Protein AF-0000000072981918 (afdb_homodimer)

InterPro domains:
  IPR000835 MarR-type HTH domain [PF12802] (36-87)
  IPR000835 MarR-type HTH domain [PR00598] (65-80)
  IPR000835 MarR-type HTH domain [PR00598] (84-100)
  IPR000835 MarR-type HTH domain [PR00598] (114-134)
  IPR000835 MarR-type HTH domain [PS50995] (4-136)
  IPR000835 MarR-type HTH domain [SM00347] (24-124)
  IPR036388 Winged helix-like DNA-binding domain superfamily [G3DSA:1.10.10.10] (4-141)
  IPR036390 Winged helix DNA-binding domain superfamily [SSF46785] (8-139)

Sequence (290 aa):
MKKRNLLNKYIAMIDRASQGYLDEALKKYELSSGTYPFILVLYDNEGINQNALSEYVKVDKALSARAIKKLIELGYVEKIINSKDVRAYKLYLTEKAKAVVPEIRKASDGWLHIITNGLTEEEKETVECLLKNMYMNIKESKAKNMKKRNLLNKYIAMIDRASQGYLDEALKKYELSSGTYPFILVLYDNEGINQNALSEYVKVDKALSARAIKKLIELGYVEKIINSKDVRAYKLYLTEKAKAVVPEIRKASDGWLHIITNGLTEEEKETVECLLKNMYMNIKESKAKN

Secondary structure (DSSP, 8-state):
------HHHHHHHHHHHHHHHHHHHTGGGT--TTTHHHHHHHHHSTT--HHHHHHHHT--HHHHHHHHHHHHHTTSEEEEEETTEEEEEEEEE-HHHHHHHHHHHHHHHHHHHHHTTT--HHHHHHHHHHHHHHHHHHHHHHHH-/------HHHHHHHHHHHHHHHHHHHTGGGT--TTTHHHHHHHHHSTT--HHHHHHHHT--HHHHHHHHHHHHHTTSEEEEEETTEEEEEEEEE-HHHHHHHHHHHHHHHHHHHHHTTT--HHHHHHHHHHHHHHHHHHHHHHHH-

Solvent-accessible surface area (backbone atoms only — not comparable to full-atom values): 15528 Å² total; per-residue (Å²): 126,83,78,75,79,55,45,65,56,38,39,44,41,47,39,36,47,47,34,56,52,44,27,62,72,29,41,92,73,75,37,33,68,76,35,48,60,57,52,57,50,34,71,76,41,62,55,41,33,68,68,59,49,17,59,72,65,38,49,55,65,69,59,39,51,51,31,49,50,50,32,36,73,71,51,30,36,44,78,43,70,34,89,86,38,81,85,39,48,25,35,36,69,31,72,66,33,61,68,43,47,63,56,53,49,49,50,50,50,53,50,50,51,47,35,45,58,91,55,49,73,66,52,50,51,49,42,34,51,52,41,46,52,23,45,51,31,50,58,49,51,55,66,71,101,125,84,77,76,79,55,46,66,55,38,38,44,40,46,39,36,46,47,35,55,52,44,27,61,72,29,42,90,73,75,37,33,65,77,36,47,62,57,53,57,52,33,72,77,41,63,56,40,32,68,69,59,49,18,60,75,66,39,49,55,65,68,60,39,52,53,31,49,52,50,31,36,75,70,52,30,36,45,79,42,70,33,88,87,38,81,86,40,47,24,35,37,68,31,72,64,34,60,67,43,48,62,55,53,49,49,49,50,49,54,50,50,51,47,35,44,58,92,54,49,73,64,54,50,51,49,43,36,50,53,39,47,50,22,44,50,31,50,58,49,50,55,65,72,101

Structure (mmCIF, N/CA/C/O backbone):
data_AF-0000000072981918-model_v1
#
loop_
_entity.id
_entity.type
_entity.pdbx_description
1 polymer 'MarR-family transcriptional regulator'
#
loop_
_atom_site.group_PDB
_atom_site.id
_atom_site.type_symbol
_atom_site.label_atom_id
_atom_site.label_alt_id
_atom_site.label_comp_id
_atom_site.label_asym_id
_atom_site.label_entity_id
_atom_site.label_seq_id
_atom_site.pdbx_PDB_ins_code
_atom_site.Cartn_x
_atom_site.Cartn_y
_atom_site.Cartn_z
_atom_site.occupancy
_atom_site.B_iso_or_equiv
_atom_site.auth_seq_id
_atom_site.auth_comp_id
_atom_site.auth_asym_id
_atom_site.auth_atom_id
_atom_site.pdbx_PDB_model_num
ATOM 1 N N . MET A 1 1 ? 17.172 -18.234 -15.891 1 36.75 1 MET A N 1
ATOM 2 C CA . MET A 1 1 ? 15.812 -17.797 -15.57 1 36.75 1 MET A CA 1
ATOM 3 C C . MET A 1 1 ? 15.812 -16.359 -15.062 1 36.75 1 MET A C 1
ATOM 5 O O . MET A 1 1 ? 16.609 -16 -14.195 1 36.75 1 MET A O 1
ATOM 9 N N . LYS A 1 2 ? 15.57 -15.359 -15.875 1 48.84 2 LYS A N 1
ATOM 10 C CA . LYS A 1 2 ? 15.766 -13.953 -15.547 1 48.84 2 LYS A CA 1
ATOM 11 C C . LYS A 1 2 ? 15.188 -13.625 -14.172 1 48.84 2 LYS A C 1
ATOM 13 O O . LYS A 1 2 ? 14.094 -14.07 -13.828 1 48.84 2 LYS A O 1
ATOM 18 N N . LYS A 1 3 ? 16.094 -13.43 -13.219 1 61.75 3 LYS A N 1
ATOM 19 C CA . LYS A 1 3 ? 15.781 -13.195 -11.812 1 61.75 3 LYS A CA 1
ATOM 20 C C . LYS A 1 3 ? 14.641 -12.188 -11.664 1 61.75 3 LYS A C 1
ATOM 22 O O . LYS A 1 3 ? 14.656 -11.125 -12.297 1 61.75 3 LYS A O 1
ATOM 27 N N . ARG A 1 4 ? 13.555 -12.789 -11.203 1 70.38 4 ARG A N 1
ATOM 28 C CA . ARG A 1 4 ? 12.375 -11.945 -11.07 1 70.38 4 ARG A CA 1
ATOM 29 C C . ARG A 1 4 ? 12.625 -10.812 -10.078 1 70.38 4 ARG A C 1
ATOM 31 O O . ARG A 1 4 ? 13.086 -11.047 -8.961 1 70.38 4 ARG A O 1
ATOM 38 N N . ASN A 1 5 ? 12.578 -9.68 -10.656 1 79.56 5 ASN A N 1
ATOM 39 C CA . ASN A 1 5 ? 12.711 -8.484 -9.828 1 79.56 5 ASN A CA 1
ATOM 40 C C . ASN A 1 5 ? 11.609 -8.398 -8.781 1 79.56 5 ASN A C 1
ATOM 42 O O . ASN A 1 5 ? 10.422 -8.469 -9.109 1 79.56 5 ASN A O 1
ATOM 46 N N . LEU A 1 6 ? 12.055 -8.328 -7.508 1 89.19 6 LEU A N 1
ATOM 47 C CA . LEU A 1 6 ? 11.109 -8.391 -6.395 1 89.19 6 LEU A CA 1
ATOM 48 C C . LEU A 1 6 ? 10.844 -7 -5.828 1 89.19 6 LEU A C 1
ATOM 50 O O . LEU A 1 6 ? 10.305 -6.867 -4.727 1 89.19 6 LEU A O 1
ATOM 54 N N . LEU A 1 7 ? 11.156 -6.02 -6.613 1 93 7 LEU A N 1
ATOM 55 C CA . LEU A 1 7 ? 11.023 -4.629 -6.188 1 93 7 LEU A CA 1
ATOM 56 C C . LEU A 1 7 ? 9.594 -4.32 -5.773 1 93 7 LEU A C 1
ATOM 58 O O . LEU A 1 7 ? 9.352 -3.854 -4.656 1 93 7 LEU A O 1
ATOM 62 N N . ASN A 1 8 ? 8.719 -4.699 -6.641 1 92.62 8 ASN A N 1
ATOM 63 C CA . ASN A 1 8 ? 7.309 -4.426 -6.387 1 92.62 8 ASN A CA 1
ATOM 64 C C . ASN A 1 8 ? 6.805 -5.176 -5.156 1 92.62 8 ASN A C 1
ATOM 66 O O . ASN A 1 8 ? 5.98 -4.66 -4.402 1 92.62 8 ASN A O 1
ATOM 70 N N . LYS A 1 9 ? 7.289 -6.363 -5.023 1 92.94 9 LYS A N 1
ATOM 71 C CA . LYS A 1 9 ? 6.918 -7.176 -3.873 1 92.94 9 LYS A CA 1
ATOM 72 C C . LYS A 1 9 ? 7.387 -6.535 -2.57 1 92.94 9 LYS A C 1
ATOM 74 O O . LYS A 1 9 ? 6.617 -6.426 -1.613 1 92.94 9 LYS A O 1
ATOM 79 N N . TYR A 1 10 ? 8.578 -6.086 -2.537 1 95.56 10 TYR A N 1
ATOM 80 C CA . TYR A 1 10 ? 9.125 -5.484 -1.324 1 95.56 10 TYR A CA 1
ATOM 81 C C . TYR A 1 10 ? 8.422 -4.168 -1.006 1 95.56 10 TYR A C 1
ATOM 83 O O . TYR A 1 10 ? 8.133 -3.879 0.156 1 95.56 10 TYR A O 1
ATOM 91 N N . ILE A 1 11 ? 8.133 -3.391 -2.025 1 97.31 11 ILE A N 1
ATOM 92 C CA . ILE A 1 11 ? 7.41 -2.139 -1.824 1 97.31 11 ILE A CA 1
ATOM 93 C C . ILE A 1 11 ? 6.043 -2.422 -1.207 1 97.31 11 ILE A C 1
ATOM 95 O O . ILE A 1 11 ? 5.66 -1.798 -0.215 1 97.31 11 ILE A O 1
ATOM 99 N N . ALA A 1 12 ? 5.379 -3.373 -1.743 1 95.69 12 ALA A N 1
ATOM 100 C CA . ALA A 1 12 ? 4.039 -3.715 -1.27 1 95.69 12 ALA A CA 1
ATOM 101 C C . ALA A 1 12 ? 4.082 -4.234 0.165 1 95.69 12 ALA A C 1
ATOM 103 O O . ALA A 1 12 ? 3.275 -3.824 1.005 1 95.69 12 ALA A O 1
ATOM 104 N N . MET A 1 13 ? 5.02 -5.094 0.425 1 94.25 13 MET A N 1
ATOM 105 C CA . MET A 1 13 ? 5.113 -5.707 1.748 1 94.25 13 MET A CA 1
ATOM 106 C C . MET A 1 13 ? 5.484 -4.668 2.803 1 94.25 13 MET A C 1
ATOM 108 O O . MET A 1 13 ? 4.926 -4.668 3.902 1 94.25 13 MET A O 1
ATOM 112 N N . ILE A 1 14 ? 6.387 -3.805 2.488 1 96.69 14 ILE A N 1
ATOM 113 C CA . ILE A 1 14 ? 6.789 -2.75 3.414 1 96.69 14 ILE A CA 1
ATOM 114 C C . ILE A 1 14 ? 5.613 -1.806 3.66 1 96.69 14 ILE A C 1
ATOM 116 O O . ILE A 1 14 ? 5.355 -1.411 4.801 1 96.69 14 ILE A O 1
ATOM 120 N N . ASP A 1 15 ? 4.914 -1.479 2.604 1 96.56 15 ASP A N 1
ATOM 121 C CA . ASP A 1 15 ? 3.781 -0.567 2.744 1 96.56 15 ASP A CA 1
ATOM 122 C C . ASP A 1 15 ? 2.672 -1.194 3.584 1 96.56 15 ASP A C 1
ATOM 124 O O . ASP A 1 15 ? 2.088 -0.531 4.445 1 96.56 15 ASP A O 1
ATOM 128 N N . ARG A 1 16 ? 2.385 -2.455 3.383 1 94.56 16 ARG A N 1
ATOM 129 C CA . ARG A 1 16 ? 1.358 -3.131 4.172 1 94.56 16 ARG A CA 1
ATOM 130 C C . ARG A 1 16 ? 1.752 -3.195 5.641 1 94.56 16 ARG A C 1
ATOM 132 O O . ARG A 1 16 ? 0.915 -2.99 6.523 1 94.56 16 ARG A O 1
ATOM 139 N N . ALA A 1 17 ? 2.949 -3.516 5.844 1 94.62 17 ALA A N 1
ATOM 140 C CA . ALA A 1 17 ? 3.428 -3.539 7.223 1 94.62 17 ALA A CA 1
ATOM 141 C C . ALA A 1 17 ? 3.334 -2.156 7.859 1 94.62 17 ALA A C 1
ATOM 143 O O . ALA A 1 17 ? 3.002 -2.031 9.039 1 94.62 17 ALA A O 1
ATOM 144 N N . SER A 1 18 ? 3.654 -1.127 7.047 1 96.5 18 SER A N 1
ATOM 145 C CA . SER A 1 18 ? 3.553 0.242 7.539 1 96.5 18 SER A CA 1
ATOM 146 C C . SER A 1 18 ? 2.117 0.583 7.93 1 96.5 18 SER A C 1
ATOM 148 O O . SER 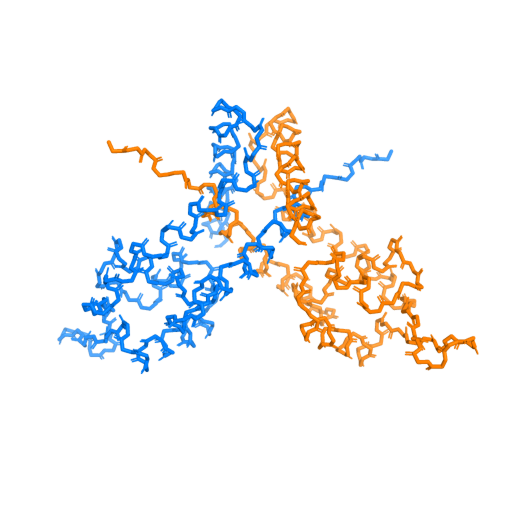A 1 18 ? 1.886 1.278 8.922 1 96.5 18 SER A O 1
ATOM 150 N N . GLN A 1 19 ? 1.22 0.131 7.137 1 94.88 19 GLN A N 1
ATOM 151 C CA . GLN A 1 19 ? -0.189 0.38 7.426 1 94.88 19 GLN A CA 1
ATOM 152 C C . GLN A 1 19 ? -0.589 -0.224 8.773 1 94.88 19 GLN A C 1
ATOM 154 O O . GLN A 1 19 ? -1.249 0.432 9.578 1 94.88 19 GLN A O 1
ATOM 159 N N . GLY A 1 20 ? -0.164 -1.473 8.977 1 93.75 20 GLY A N 1
ATOM 160 C CA . GLY A 1 20 ? -0.45 -2.1 10.258 1 93.75 20 GLY A CA 1
ATOM 161 C C . GLY A 1 20 ? 0.141 -1.347 11.438 1 93.75 20 GLY A C 1
ATOM 162 O O . GLY A 1 20 ? -0.538 -1.123 12.438 1 93.75 20 GLY A O 1
ATOM 163 N N . TYR A 1 21 ? 1.335 -0.935 11.305 1 95.25 21 TYR A N 1
ATOM 164 C CA . TYR A 1 21 ? 2.051 -0.204 12.344 1 95.25 21 TYR A CA 1
ATOM 165 C C . TYR A 1 21 ? 1.365 1.123 12.648 1 95.25 21 TYR A C 1
ATOM 167 O O . TYR A 1 21 ? 1.105 1.443 13.812 1 95.25 21 TYR A O 1
ATOM 175 N N . LEU A 1 22 ? 1.038 1.831 11.617 1 96.56 22 LEU A N 1
ATOM 176 C CA . LEU A 1 22 ? 0.478 3.168 11.789 1 96.56 22 LEU A CA 1
ATOM 177 C C . LEU A 1 22 ? -0.973 3.096 12.25 1 96.56 22 LEU A C 1
ATOM 179 O O . LEU A 1 22 ? -1.427 3.949 13.016 1 96.56 22 LEU A O 1
ATOM 183 N N . ASP A 1 23 ? -1.68 2.111 11.758 1 96.69 23 ASP A N 1
ATOM 184 C CA . ASP A 1 23 ? -3.047 1.918 12.234 1 96.69 23 ASP A CA 1
ATOM 185 C C . ASP A 1 23 ? -3.08 1.724 13.75 1 96.69 23 ASP A C 1
ATOM 187 O O . ASP A 1 23 ? -3.916 2.312 14.438 1 96.69 23 ASP A O 1
ATOM 191 N N . GLU A 1 24 ? -2.148 0.939 14.188 1 96.25 24 GLU A N 1
ATOM 192 C CA . GLU A 1 24 ? -2.082 0.703 15.625 1 96.25 24 GLU A CA 1
ATOM 193 C C . GLU A 1 24 ? -1.634 1.957 16.375 1 96.25 24 GLU A C 1
ATOM 195 O O . GLU A 1 24 ? -2.23 2.33 17.391 1 96.25 24 GLU A O 1
ATOM 200 N N . ALA A 1 25 ? -0.647 2.648 15.875 1 97.19 25 ALA A N 1
ATOM 201 C CA . ALA A 1 25 ? -0.061 3.812 16.531 1 97.19 25 ALA A CA 1
ATOM 202 C C . ALA A 1 25 ? -1.049 4.977 16.578 1 97.19 25 ALA A C 1
ATOM 204 O O . ALA A 1 25 ? -1.006 5.801 17.5 1 97.19 25 ALA A O 1
ATOM 205 N N . LEU A 1 26 ? -2.006 5.012 15.664 1 98.06 26 LEU A N 1
ATOM 206 C CA . LEU A 1 26 ? -2.854 6.191 15.523 1 98.06 26 LEU A CA 1
ATOM 207 C C . LEU A 1 26 ? -4.289 5.883 15.938 1 98.06 26 LEU A C 1
ATOM 209 O O . LEU A 1 26 ? -5.172 6.73 15.805 1 98.06 26 LEU A O 1
ATOM 213 N N . LYS A 1 27 ? -4.418 4.719 16.453 1 97.81 27 LYS A N 1
ATOM 214 C CA . LYS A 1 27 ? -5.738 4.238 16.828 1 97.81 27 LYS A CA 1
ATOM 215 C C . LYS A 1 27 ? -6.398 5.188 17.828 1 97.81 27 LYS A C 1
ATOM 217 O O . LYS A 1 27 ? -7.594 5.469 17.734 1 97.81 27 LYS A O 1
ATOM 222 N N . LYS A 1 28 ? -5.691 5.691 18.781 1 97.38 28 LYS A N 1
ATOM 223 C CA . LYS A 1 28 ? -6.227 6.543 19.828 1 97.38 28 LYS A CA 1
ATOM 224 C C . LYS A 1 28 ? -6.75 7.859 19.266 1 97.38 28 LYS A C 1
ATOM 226 O O . LYS A 1 28 ? -7.566 8.531 19.906 1 97.38 28 LYS A O 1
ATOM 231 N N . TYR A 1 29 ? -6.348 8.219 18.094 1 98.12 29 TYR A N 1
ATOM 232 C CA . TYR A 1 29 ? -6.805 9.438 17.453 1 98.12 29 TYR A CA 1
ATOM 233 C C . TYR A 1 29 ? -7.906 9.133 16.438 1 98.12 29 TYR A C 1
ATOM 235 O O . TYR A 1 29 ? -8.344 10.023 15.703 1 98.12 29 TYR A O 1
ATOM 243 N N . GLU A 1 30 ? -8.234 7.855 16.328 1 98 30 GLU A N 1
ATOM 244 C CA . GLU A 1 30 ? -9.242 7.363 15.391 1 98 30 GLU A CA 1
ATOM 245 C C . GLU A 1 30 ? -8.805 7.602 13.945 1 98 30 GLU A C 1
ATOM 247 O O . GLU A 1 30 ? -9.641 7.898 13.086 1 98 30 GLU A O 1
ATOM 252 N N . LEU A 1 31 ? -7.555 7.594 13.781 1 98.06 31 LEU A N 1
ATOM 253 C CA . LEU A 1 31 ? -6.965 7.715 12.453 1 98.06 31 LEU A CA 1
ATOM 254 C C . LEU A 1 31 ? -6.398 6.379 11.984 1 98.06 31 LEU A C 1
ATOM 256 O O . LEU A 1 31 ? -6.121 5.496 12.805 1 98.06 31 LEU A O 1
ATOM 260 N N . SER A 1 32 ? -6.23 6.215 10.672 1 96.5 32 SER A N 1
ATOM 261 C CA . SER A 1 32 ? -5.699 5 10.062 1 96.5 32 SER A CA 1
ATOM 262 C C . SER A 1 32 ? -4.879 5.316 8.82 1 96.5 32 SER A C 1
ATOM 264 O O . SER A 1 32 ? -4.789 6.473 8.406 1 96.5 32 SER A O 1
ATOM 266 N N . SER A 1 33 ? -4.344 4.238 8.297 1 94.44 33 SER A N 1
ATOM 267 C CA . SER A 1 33 ? -3.572 4.352 7.062 1 94.44 33 SER A CA 1
ATOM 268 C C . SER A 1 33 ? -4.445 4.832 5.906 1 94.44 33 SER A C 1
ATOM 270 O O . SER A 1 33 ? -3.939 5.355 4.914 1 94.44 33 SER A O 1
ATOM 272 N N . GLY A 1 34 ? -5.703 4.742 6.082 1 94.94 34 GLY A N 1
ATOM 273 C CA . GLY A 1 34 ? -6.633 5.203 5.062 1 94.94 34 GLY A CA 1
ATOM 274 C C . GLY A 1 34 ? -7.012 6.664 5.215 1 94.94 34 GLY A C 1
ATOM 275 O O . GLY A 1 34 ? -7.602 7.258 4.312 1 94.94 34 GLY A O 1
ATOM 276 N N . THR A 1 35 ? -6.609 7.289 6.328 1 97.62 35 THR A N 1
ATOM 277 C CA . THR A 1 35 ? -7.109 8.641 6.566 1 97.62 35 THR A CA 1
ATOM 278 C C . THR A 1 35 ? -5.957 9.602 6.836 1 97.62 35 THR A C 1
ATOM 280 O O . THR A 1 35 ? -5.965 10.734 6.355 1 97.62 35 THR A O 1
ATOM 283 N N . TYR A 1 36 ? -4.898 9.188 7.562 1 97.44 36 TYR A N 1
ATOM 284 C CA . TYR A 1 36 ? -3.9 10.141 8.031 1 97.44 36 TYR A CA 1
ATOM 285 C C . TYR A 1 36 ? -3.164 10.781 6.855 1 97.44 36 TYR A C 1
ATOM 287 O O . TYR A 1 36 ? -2.736 11.93 6.934 1 97.44 36 TYR A O 1
ATOM 295 N N . PRO A 1 37 ? -3.018 10.047 5.723 1 96.75 37 PRO A N 1
ATOM 296 C CA . PRO A 1 37 ? -2.303 10.719 4.637 1 96.75 37 PRO A CA 1
ATOM 297 C C . PRO A 1 37 ? -3.018 11.977 4.152 1 96.75 37 PRO A C 1
ATOM 299 O O . PRO A 1 37 ? -2.367 12.93 3.715 1 96.75 37 PRO A O 1
ATOM 302 N N . PHE A 1 38 ? -4.273 11.969 4.258 1 97.19 38 PHE A N 1
ATOM 303 C CA . PHE A 1 38 ? -5.055 13.125 3.842 1 97.19 38 PHE A CA 1
ATOM 304 C C . PHE A 1 38 ? -4.781 14.312 4.75 1 97.19 38 PHE A C 1
ATOM 306 O O . PHE A 1 38 ? -4.727 15.461 4.285 1 97.19 38 PHE A O 1
ATOM 313 N N . ILE A 1 39 ? -4.598 14.062 5.973 1 97.81 39 ILE A N 1
ATOM 314 C CA . ILE A 1 39 ? -4.281 15.109 6.934 1 97.81 39 ILE A CA 1
ATOM 315 C C . ILE A 1 39 ? -2.926 15.727 6.598 1 97.81 39 ILE A C 1
ATOM 317 O O . ILE A 1 39 ? -2.783 16.953 6.57 1 97.81 39 ILE A O 1
ATOM 321 N N . LEU A 1 40 ? -1.992 14.922 6.281 1 95.88 40 LEU A N 1
ATOM 322 C CA . LEU A 1 40 ? -0.644 15.406 6 1 95.88 40 LEU A CA 1
ATOM 323 C C . LEU A 1 40 ? -0.618 16.234 4.719 1 95.88 40 LEU A C 1
ATOM 325 O O . LEU A 1 40 ? 0.055 17.266 4.656 1 95.88 40 LEU A O 1
ATOM 329 N N . VAL A 1 41 ? -1.322 15.773 3.725 1 95.25 41 VAL A N 1
ATOM 330 C CA . VAL A 1 41 ? -1.361 16.5 2.465 1 95.25 41 VAL A CA 1
ATOM 331 C C . VAL A 1 41 ? -2.068 17.844 2.666 1 95.25 41 VAL A C 1
ATOM 333 O O . VAL A 1 41 ? -1.607 18.875 2.174 1 95.25 41 VAL A O 1
ATOM 336 N N . LEU A 1 42 ? -3.115 17.828 3.393 1 96.69 42 LEU A N 1
ATOM 337 C CA . LEU A 1 42 ? -3.859 19.062 3.645 1 96.69 42 LEU A CA 1
ATOM 338 C C . LEU A 1 42 ? -3.035 20.031 4.484 1 96.69 42 LEU A C 1
ATOM 340 O O . LEU A 1 42 ? -3.137 21.25 4.309 1 96.69 42 LEU A O 1
ATOM 344 N N . TYR A 1 43 ? -2.316 19.438 5.387 1 96.12 43 TYR A N 1
ATOM 345 C CA . TYR A 1 43 ? -1.454 20.25 6.227 1 96.12 43 TYR A CA 1
ATOM 346 C C . TYR A 1 43 ? -0.496 21.078 5.379 1 96.12 43 TYR A C 1
ATOM 348 O O . TYR A 1 43 ? -0.225 22.25 5.691 1 96.12 43 TYR A O 1
ATOM 356 N N . ASP A 1 44 ? -0.07 20.516 4.305 1 93.69 44 ASP A N 1
ATOM 357 C CA . ASP A 1 44 ? 0.901 21.172 3.436 1 93.69 44 ASP A CA 1
ATOM 358 C C . ASP A 1 44 ? 0.202 21.938 2.318 1 93.69 44 ASP A C 1
ATOM 360 O O . ASP A 1 44 ? 0.827 22.75 1.634 1 93.69 44 ASP A O 1
ATOM 364 N N . ASN A 1 45 ? -1.099 21.672 2.076 1 93.5 45 ASN A N 1
ATOM 365 C CA . ASN A 1 45 ? -1.834 22.234 0.951 1 93.5 45 ASN A CA 1
ATOM 366 C C . ASN A 1 45 ? -3.246 22.656 1.355 1 93.5 45 ASN A C 1
ATOM 368 O O . ASN A 1 45 ? -4.227 22.203 0.756 1 93.5 45 ASN A O 1
ATOM 372 N N . GLU A 1 46 ? -3.371 23.531 2.229 1 91.69 46 GLU A N 1
ATOM 373 C CA . GLU A 1 46 ? -4.691 23.953 2.682 1 91.69 46 GLU A CA 1
ATOM 374 C C . GLU A 1 46 ? -5.48 24.609 1.55 1 91.69 46 GLU A C 1
ATOM 376 O O . GLU A 1 46 ? -4.91 25.328 0.725 1 91.69 46 GLU A O 1
ATOM 381 N N . GLY A 1 47 ? -6.762 24.312 1.544 1 92.31 47 GLY A N 1
ATOM 382 C CA . GLY A 1 47 ? -7.633 24.953 0.572 1 92.31 47 GLY A CA 1
ATOM 383 C C . GLY A 1 47 ? -7.73 24.188 -0.735 1 92.31 47 GLY A C 1
ATOM 384 O O . GLY A 1 47 ? -8.406 24.625 -1.667 1 92.31 47 GLY A O 1
ATOM 385 N N . ILE A 1 48 ? -7.07 23.062 -0.794 1 92.44 48 ILE A N 1
ATOM 386 C CA . ILE A 1 48 ? -7.156 22.25 -2.006 1 92.44 48 ILE A CA 1
ATOM 387 C C . ILE A 1 48 ? -8.516 21.562 -2.074 1 92.44 48 ILE A C 1
ATOM 389 O O . ILE A 1 48 ? -9.172 21.375 -1.048 1 92.44 48 ILE A O 1
ATOM 393 N N . ASN A 1 49 ? -8.938 21.25 -3.307 1 92.25 49 ASN A N 1
ATOM 394 C CA . ASN A 1 49 ? -10.203 20.547 -3.469 1 92.25 49 ASN A CA 1
ATOM 395 C C . ASN A 1 49 ? -10.016 19.031 -3.402 1 92.25 49 ASN A C 1
ATOM 397 O O . ASN A 1 49 ? -8.891 18.547 -3.379 1 92.25 49 ASN A O 1
ATOM 401 N N . GLN A 1 50 ? -11.117 18.375 -3.303 1 92.44 50 GLN A N 1
ATOM 402 C CA . GLN A 1 50 ? -11.094 16.938 -3.107 1 92.44 50 GLN A CA 1
ATOM 403 C C . GLN A 1 50 ? -10.375 16.234 -4.258 1 92.44 50 GLN A C 1
ATOM 405 O O . GLN A 1 50 ? -9.648 15.266 -4.039 1 92.44 50 GLN A O 1
ATOM 410 N N . ASN A 1 51 ? -10.578 16.703 -5.477 1 92.19 51 ASN A N 1
ATOM 411 C CA . ASN A 1 51 ? -9.938 16.094 -6.629 1 92.19 51 ASN A CA 1
ATOM 412 C C . ASN A 1 51 ? -8.414 16.203 -6.555 1 92.19 51 ASN A C 1
ATOM 414 O O . ASN A 1 51 ? -7.707 15.211 -6.766 1 92.19 51 ASN A O 1
ATOM 418 N N . ALA A 1 52 ? -7.969 17.328 -6.297 1 92.94 52 ALA A N 1
ATOM 419 C CA . ALA A 1 52 ? -6.535 17.562 -6.141 1 92.94 52 ALA A CA 1
ATOM 420 C C . ALA A 1 52 ? -5.973 16.734 -4.984 1 92.94 52 ALA A C 1
ATOM 422 O O . ALA A 1 52 ? -4.883 16.172 -5.086 1 92.94 52 ALA A O 1
ATOM 423 N N . LEU A 1 53 ? -6.699 16.703 -3.932 1 94.38 53 LEU A N 1
ATOM 424 C CA . LEU A 1 53 ? -6.289 15.938 -2.758 1 94.38 53 LEU A CA 1
ATOM 425 C C . LEU A 1 53 ? -6.145 14.453 -3.094 1 94.38 53 LEU A C 1
ATOM 427 O O . LEU A 1 53 ? -5.164 13.82 -2.701 1 94.38 53 LEU A O 1
ATOM 431 N N . SER A 1 54 ? -7.059 13.914 -3.82 1 93.56 54 SER A N 1
ATOM 432 C CA . SER A 1 54 ? -7.012 12.516 -4.234 1 93.56 54 SER A CA 1
ATOM 433 C C . SER A 1 54 ? -5.789 12.234 -5.098 1 93.56 54 SER A C 1
ATOM 435 O O . SER A 1 54 ? -5.164 11.18 -4.98 1 93.56 54 SER A O 1
ATOM 437 N N . GLU A 1 55 ? -5.473 13.188 -5.922 1 91.44 55 GLU A N 1
ATOM 438 C CA . GLU A 1 55 ? -4.32 13.055 -6.805 1 91.44 55 GLU A CA 1
ATOM 439 C C . GLU A 1 55 ? -3.014 13.07 -6.016 1 91.44 55 GLU A C 1
ATOM 441 O O . GLU A 1 55 ? -2.09 12.312 -6.316 1 91.44 55 GLU A O 1
ATOM 446 N N . TYR A 1 56 ? -2.99 13.93 -5.031 1 91.69 56 TYR A N 1
ATOM 447 C CA . TYR A 1 56 ? -1.795 14.023 -4.199 1 91.69 56 TYR A CA 1
ATOM 448 C C . TYR A 1 56 ? -1.568 12.734 -3.42 1 91.69 56 TYR A C 1
ATOM 450 O O . TYR A 1 56 ? -0.433 12.273 -3.289 1 91.69 56 TYR A O 1
ATOM 458 N N . VAL A 1 57 ? -2.625 12.141 -2.883 1 93.19 57 VAL A N 1
ATOM 459 C CA . VAL A 1 57 ? -2.52 10.953 -2.039 1 93.19 57 VAL A CA 1
ATOM 460 C C . VAL A 1 57 ? -2.416 9.711 -2.914 1 93.19 57 VAL A C 1
ATOM 462 O O . VAL A 1 57 ? -2.02 8.641 -2.439 1 93.19 57 VAL A O 1
ATOM 465 N N . LYS A 1 58 ? -2.785 9.742 -4.207 1 91.81 58 LYS A N 1
ATOM 466 C CA . LYS A 1 58 ? -2.713 8.672 -5.195 1 91.81 58 LYS A CA 1
ATOM 467 C C . LYS A 1 58 ? -3.707 7.559 -4.875 1 91.81 58 LYS A C 1
ATOM 469 O O . LYS A 1 58 ? -3.346 6.379 -4.863 1 91.81 58 LYS A O 1
ATOM 474 N N . VAL A 1 59 ? -4.93 8.008 -4.578 1 90.31 59 VAL A N 1
ATOM 475 C CA . VAL A 1 59 ? -6.031 7.074 -4.387 1 90.31 59 VAL A CA 1
ATOM 476 C C . VAL A 1 59 ? -7.203 7.461 -5.281 1 90.31 59 VAL A C 1
ATOM 478 O O . VAL A 1 59 ? -7.258 8.586 -5.789 1 90.31 59 VAL A O 1
ATOM 481 N N . ASP A 1 60 ? -8.031 6.508 -5.508 1 88.69 60 ASP A N 1
ATOM 482 C CA . ASP A 1 60 ? -9.18 6.82 -6.359 1 88.69 60 ASP A CA 1
ATOM 483 C C . ASP A 1 60 ? -10.156 7.754 -5.648 1 88.69 60 ASP A C 1
ATOM 485 O O . ASP A 1 60 ? -10.094 7.918 -4.43 1 88.69 60 ASP A O 1
ATOM 489 N N . LYS A 1 61 ? -11.055 8.266 -6.418 1 90.75 61 LYS A N 1
ATOM 490 C CA . LYS A 1 61 ? -11.969 9.305 -5.949 1 90.75 61 LYS A CA 1
ATOM 491 C C . LYS A 1 61 ? -12.922 8.773 -4.887 1 90.75 61 LYS A C 1
ATOM 493 O O . LYS A 1 61 ? -13.258 9.477 -3.934 1 90.75 61 LYS A O 1
ATOM 498 N N . ALA A 1 62 ? -13.328 7.566 -5.098 1 91.31 62 ALA A N 1
ATOM 499 C CA . ALA A 1 62 ? -14.281 6.988 -4.152 1 91.31 62 ALA A CA 1
ATOM 500 C C . ALA A 1 62 ? -13.641 6.797 -2.779 1 91.31 62 ALA A C 1
ATOM 502 O O . ALA A 1 62 ? -14.25 7.098 -1.753 1 91.31 62 ALA A O 1
ATOM 503 N N . LEU A 1 63 ? -12.43 6.332 -2.729 1 90.5 63 LEU A N 1
ATOM 504 C CA . LEU A 1 63 ? -11.68 6.156 -1.492 1 90.5 63 LEU A CA 1
ATOM 505 C C . LEU A 1 63 ? -11.406 7.5 -0.824 1 90.5 63 LEU A C 1
ATOM 507 O O . LEU A 1 63 ? -11.516 7.621 0.399 1 90.5 63 LEU A O 1
ATOM 511 N N . SER A 1 64 ? -11.078 8.445 -1.636 1 95.19 64 SER A N 1
ATOM 512 C CA . SER A 1 64 ? -10.836 9.781 -1.111 1 95.19 64 SER A CA 1
ATOM 513 C C . SER A 1 64 ? -12.086 10.359 -0.463 1 95.19 64 SER A C 1
ATOM 515 O O . SER A 1 64 ? -12.016 10.953 0.616 1 95.19 64 SER A O 1
ATOM 517 N N . ALA A 1 65 ? -13.195 10.18 -1.149 1 95.75 65 ALA A N 1
ATOM 518 C CA . ALA A 1 65 ? -14.461 10.703 -0.636 1 95.75 65 ALA A CA 1
ATOM 519 C C . ALA A 1 65 ? -14.797 10.086 0.716 1 95.75 65 ALA A C 1
ATOM 521 O O . ALA A 1 65 ? -15.234 10.781 1.636 1 95.75 65 ALA A O 1
ATOM 522 N N . ARG A 1 66 ? -14.578 8.859 0.808 1 96.62 66 ARG A N 1
ATOM 523 C CA . ARG A 1 66 ? -14.859 8.148 2.049 1 96.62 66 ARG A CA 1
ATOM 524 C C . ARG A 1 66 ? -13.938 8.609 3.17 1 96.62 66 ARG A C 1
ATOM 526 O O . ARG A 1 66 ? -14.383 8.805 4.305 1 96.62 66 ARG A O 1
ATOM 533 N N . ALA A 1 67 ? -12.711 8.711 2.855 1 97.44 67 ALA A N 1
ATOM 534 C CA . ALA A 1 67 ? -11.734 9.148 3.85 1 97.44 67 ALA A CA 1
ATOM 535 C C . ALA A 1 67 ? -12.023 10.562 4.324 1 97.44 67 ALA A C 1
ATOM 537 O O . ALA A 1 67 ? -11.984 10.844 5.523 1 97.44 67 ALA A O 1
ATOM 538 N N . ILE A 1 68 ? -12.367 11.398 3.404 1 96.69 68 ILE A N 1
ATOM 539 C CA . ILE A 1 68 ? -12.633 12.797 3.721 1 96.69 68 ILE A CA 1
ATOM 540 C C . ILE A 1 68 ? -13.906 12.906 4.555 1 96.69 68 ILE A C 1
ATOM 542 O O . ILE A 1 68 ? -13.953 13.656 5.531 1 96.69 68 ILE A O 1
ATOM 546 N N . LYS A 1 69 ? -14.891 12.172 4.141 1 97.5 69 LYS A N 1
ATOM 547 C CA . LYS A 1 69 ? -16.125 12.148 4.914 1 97.5 69 LYS A CA 1
ATOM 548 C C . LYS A 1 69 ? -15.859 11.727 6.355 1 97.5 69 LYS A C 1
ATOM 550 O O . LYS A 1 69 ? -16.359 12.352 7.293 1 97.5 69 LYS A O 1
ATOM 555 N N . LYS A 1 70 ? -15.086 10.742 6.527 1 98.25 70 LYS A N 1
ATOM 556 C CA . LYS A 1 70 ? -14.742 10.258 7.859 1 98.25 70 LYS A CA 1
ATOM 557 C C . LYS A 1 70 ? -13.992 11.32 8.656 1 98.25 70 LYS A C 1
ATOM 559 O O . LYS A 1 70 ? -14.25 11.516 9.844 1 98.25 70 LYS A O 1
ATOM 564 N N . LEU A 1 71 ? -13.109 12 8.016 1 98.38 71 LEU A N 1
ATOM 565 C CA . LEU A 1 71 ? -12.297 13.008 8.68 1 98.38 71 LEU A CA 1
ATOM 566 C C . LEU A 1 71 ? -13.148 14.211 9.078 1 98.38 71 LEU A C 1
ATOM 568 O O . LEU A 1 71 ? -12.891 14.852 10.102 1 98.38 71 LEU A O 1
ATOM 572 N N . ILE A 1 72 ? -14.141 14.461 8.258 1 97.75 72 ILE A N 1
ATOM 573 C CA . ILE A 1 72 ? -15.078 15.531 8.594 1 97.75 72 ILE A CA 1
ATOM 574 C C . ILE A 1 72 ? -15.922 15.117 9.805 1 97.75 72 ILE A C 1
ATOM 576 O O . ILE A 1 72 ? -16.078 15.898 10.742 1 97.75 72 ILE A O 1
ATOM 580 N N . GLU A 1 73 ? -16.375 13.938 9.781 1 98.19 73 GLU A N 1
ATOM 581 C CA . GLU A 1 73 ? -17.188 13.406 10.883 1 98.19 73 GLU A CA 1
ATOM 582 C C . GLU A 1 73 ? -16.391 13.391 12.188 1 98.19 73 GLU A C 1
ATOM 584 O O . GLU A 1 73 ? -16.938 13.641 13.266 1 98.19 73 GLU A O 1
ATOM 589 N N . LEU A 1 74 ? -15.109 13.18 12.094 1 98.19 74 LEU A N 1
ATOM 590 C CA . LEU A 1 74 ? -14.25 13.094 13.266 1 98.19 74 LEU A CA 1
ATOM 591 C C . LEU A 1 74 ? -13.805 14.484 13.711 1 98.19 74 LEU A C 1
ATOM 593 O O . LEU A 1 74 ? -13.133 14.633 14.734 1 98.19 74 LEU A O 1
ATOM 597 N N . GLY A 1 75 ? -14.125 15.508 12.859 1 98.19 75 GLY A N 1
ATOM 598 C CA . GLY A 1 75 ? -13.797 16.875 13.211 1 98.19 75 GLY A CA 1
ATOM 599 C C . GLY A 1 75 ? -12.375 17.266 12.836 1 98.19 75 GLY A C 1
ATOM 600 O O . GLY A 1 75 ? -11.82 18.219 13.383 1 98.19 75 GLY A O 1
ATOM 601 N N . TYR A 1 76 ? -11.742 16.531 11.961 1 98.56 76 TYR A N 1
ATOM 602 C CA . TYR A 1 76 ? -10.359 16.812 11.562 1 98.56 76 TYR A CA 1
ATOM 603 C C . TYR A 1 76 ? -10.32 17.734 10.344 1 98.56 76 TYR A C 1
ATOM 605 O O . TYR A 1 76 ? -9.359 18.484 10.164 1 98.56 76 TYR A O 1
ATOM 613 N N . VAL A 1 77 ? -11.344 17.609 9.484 1 98.12 77 VAL A N 1
ATOM 614 C CA . VAL A 1 77 ? -11.383 18.375 8.242 1 98.12 77 VAL A CA 1
ATOM 615 C C . VAL A 1 77 ? -12.68 19.172 8.156 1 98.12 77 VAL A C 1
ATOM 617 O O . VAL A 1 77 ? -13.727 18.703 8.633 1 98.12 77 VAL A O 1
ATOM 620 N N . GLU A 1 78 ? -12.625 20.281 7.621 1 97 78 GLU A N 1
ATOM 621 C CA . GLU A 1 78 ? -13.82 21.078 7.352 1 97 78 GLU A CA 1
ATOM 622 C C . GLU A 1 78 ? -13.898 21.484 5.879 1 97 78 GLU A C 1
ATOM 624 O O . GLU A 1 78 ? -12.867 21.656 5.227 1 97 78 GLU A O 1
ATOM 629 N N . LYS A 1 79 ? -15.102 21.594 5.438 1 92.62 79 LYS A N 1
ATOM 630 C CA . LYS A 1 79 ? -15.398 22.047 4.078 1 92.62 79 LYS A CA 1
ATOM 631 C C . LYS A 1 79 ? -15.82 23.5 4.055 1 92.62 79 LYS A C 1
ATOM 633 O O . LYS A 1 79 ? -16.672 23.922 4.848 1 92.62 79 LYS A O 1
ATOM 638 N N . ILE A 1 80 ? -15.18 24.234 3.17 1 90.31 80 ILE A N 1
ATOM 639 C CA . ILE A 1 80 ? -15.602 25.625 2.992 1 90.31 80 ILE A CA 1
ATOM 640 C C . ILE A 1 80 ? -16.016 25.859 1.54 1 90.31 80 ILE A C 1
ATOM 642 O O . ILE A 1 80 ? -15.25 25.547 0.618 1 90.31 80 ILE A O 1
ATOM 646 N N . ILE A 1 81 ? -17.25 26.219 1.364 1 84.5 81 ILE A N 1
ATOM 647 C CA . ILE A 1 81 ? -17.797 26.422 0.031 1 84.5 81 ILE A CA 1
ATOM 648 C C . ILE A 1 81 ? -17.188 27.672 -0.588 1 84.5 81 ILE A C 1
ATOM 650 O O . ILE A 1 81 ? -17 28.688 0.094 1 84.5 81 ILE A O 1
ATOM 654 N N . ASN A 1 82 ? -16.641 27.422 -1.764 1 71.69 82 ASN A N 1
ATOM 655 C CA . ASN A 1 82 ? -16.109 28.562 -2.508 1 71.69 82 ASN A CA 1
ATOM 656 C C . ASN A 1 82 ? -17.234 29.484 -3.004 1 71.69 82 ASN A C 1
ATOM 658 O O . ASN A 1 82 ? -18.172 29.016 -3.656 1 71.69 82 ASN A O 1
ATOM 662 N N . SER A 1 83 ? -17.188 30.672 -2.533 1 68 83 SER A N 1
ATOM 663 C CA . SER A 1 83 ? -18.203 31.656 -2.898 1 68 83 SER A CA 1
ATOM 664 C C . SER A 1 83 ? -18.328 31.781 -4.41 1 68 83 SER A C 1
ATOM 666 O O . SER A 1 83 ? -19.406 32.094 -4.926 1 68 83 SER A O 1
ATOM 668 N N . LYS A 1 84 ? -17.359 31.547 -5.047 1 69.69 84 LYS A N 1
ATOM 669 C CA . LYS A 1 84 ? -17.344 31.781 -6.488 1 69.69 84 LYS A CA 1
ATOM 670 C C . LYS A 1 84 ? -17.797 30.531 -7.246 1 69.69 84 LYS A C 1
ATOM 672 O O . LYS A 1 84 ? -18.188 30.609 -8.414 1 69.69 84 LYS A O 1
ATOM 677 N N . ASP A 1 85 ? -17.609 29.484 -6.723 1 67.75 85 ASP A N 1
ATOM 678 C CA . ASP A 1 85 ? -18.031 28.219 -7.309 1 67.75 85 ASP A CA 1
ATOM 679 C C . ASP A 1 85 ? -18.688 27.312 -6.262 1 67.75 85 ASP A C 1
ATOM 681 O O . ASP A 1 85 ? -18 26.609 -5.527 1 67.75 85 ASP A O 1
ATOM 685 N N . VAL A 1 86 ? -20 27.359 -6.238 1 63.09 86 VAL A N 1
ATOM 686 C CA . VAL A 1 86 ? -20.797 26.719 -5.199 1 63.09 86 VAL A CA 1
ATOM 687 C C . VAL A 1 86 ? -20.625 25.203 -5.281 1 63.09 86 VAL A C 1
ATOM 689 O O . VAL A 1 86 ? -20.859 24.484 -4.301 1 63.09 86 VAL A O 1
ATOM 692 N N . ARG A 1 87 ? -20.016 24.812 -6.414 1 64.94 87 ARG A N 1
ATOM 693 C CA . ARG A 1 87 ? -19.891 23.359 -6.57 1 64.94 87 ARG A CA 1
ATOM 694 C C . ARG A 1 87 ? -18.516 22.891 -6.098 1 64.94 87 ARG A C 1
ATOM 696 O O . ARG A 1 87 ? -18.297 21.688 -5.883 1 64.94 87 ARG A O 1
ATOM 703 N N . ALA A 1 88 ? -17.859 23.938 -5.859 1 77.38 88 ALA A N 1
ATOM 704 C CA . ALA A 1 88 ? -16.5 23.578 -5.465 1 77.38 88 ALA A CA 1
ATOM 705 C C . ALA A 1 88 ? -16.25 23.906 -3.996 1 77.38 88 ALA A C 1
ATOM 707 O O . ALA A 1 88 ? -16.641 24.969 -3.516 1 77.38 88 ALA A O 1
ATOM 708 N N . TYR A 1 89 ? -15.906 22.859 -3.301 1 86.88 89 TYR A N 1
ATOM 709 C CA . TYR A 1 89 ? -15.531 23.156 -1.921 1 86.88 89 TYR A CA 1
ATOM 710 C C . TYR A 1 89 ? -14.023 23 -1.725 1 86.88 89 TYR A C 1
ATOM 712 O O . TYR A 1 89 ? -13.352 22.328 -2.51 1 86.88 89 TYR A O 1
ATOM 720 N N . LYS A 1 90 ? -13.578 23.812 -0.805 1 93.44 90 LYS A N 1
ATOM 721 C CA . LYS A 1 90 ? -12.188 23.734 -0.361 1 93.44 90 LYS A CA 1
ATOM 722 C C . LYS A 1 90 ? -12.078 23.031 0.984 1 93.44 90 LYS A C 1
ATOM 724 O O . LYS A 1 90 ? -13.008 23.078 1.795 1 93.44 90 LYS A O 1
ATOM 729 N N . LEU A 1 91 ? -10.953 22.359 1.166 1 96.38 91 LEU A N 1
ATOM 730 C CA . 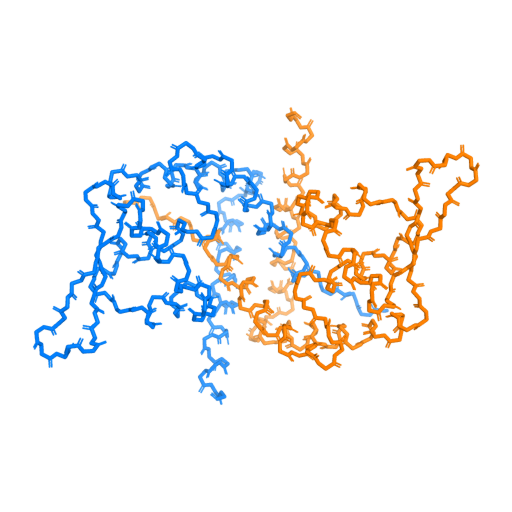LEU A 1 91 ? -10.758 21.562 2.371 1 96.38 91 LEU A CA 1
ATOM 731 C C . LEU A 1 91 ? -9.68 22.172 3.262 1 96.38 91 LEU A C 1
ATOM 733 O O . LEU A 1 91 ? -8.633 22.594 2.771 1 96.38 91 LEU A O 1
ATOM 737 N N . TYR A 1 92 ? -10.008 22.219 4.531 1 96.94 92 TYR A N 1
ATOM 738 C CA . TYR A 1 92 ? -9.094 22.766 5.516 1 96.94 92 TYR A CA 1
ATOM 739 C C . TYR A 1 92 ? -8.992 21.859 6.738 1 96.94 92 TYR A C 1
ATOM 741 O O . TYR A 1 92 ? -9.953 21.188 7.098 1 96.94 92 TYR A O 1
ATOM 749 N N . LEU A 1 93 ? -7.824 21.922 7.355 1 97.94 93 LEU A N 1
ATOM 750 C CA . LEU A 1 93 ? -7.668 21.234 8.633 1 97.94 93 LEU A CA 1
ATOM 751 C C . LEU A 1 93 ? -8.242 22.062 9.773 1 97.94 93 LEU A C 1
ATOM 753 O O . LEU A 1 93 ? -8.109 23.297 9.773 1 97.94 93 LEU A O 1
ATOM 757 N N . THR A 1 94 ? -8.844 21.359 10.703 1 98 94 THR A N 1
ATOM 758 C CA . THR A 1 94 ? -9.227 22.016 11.945 1 98 94 THR A CA 1
ATOM 759 C C . THR A 1 94 ? -8.031 22.141 12.883 1 98 94 THR A C 1
ATOM 761 O O . THR A 1 94 ? -6.965 21.594 12.609 1 98 94 THR A O 1
ATOM 764 N N . GLU A 1 95 ? -8.227 22.859 13.984 1 97.5 95 GLU A N 1
ATOM 765 C CA . GLU A 1 95 ? -7.18 22.953 15 1 97.5 95 GLU A CA 1
ATOM 766 C C . GLU A 1 95 ? -6.914 21.594 15.641 1 97.5 95 GLU A C 1
ATOM 768 O O . GLU A 1 95 ? -5.777 21.281 15.992 1 97.5 95 GLU A O 1
ATOM 773 N N . LYS A 1 96 ? -7.965 20.859 15.711 1 97.5 96 LYS A N 1
ATOM 774 C CA . LYS A 1 96 ? -7.844 19.484 16.203 1 97.5 96 LYS A CA 1
ATOM 775 C C . LYS A 1 96 ? -6.887 18.672 15.336 1 97.5 96 LYS A C 1
ATOM 777 O O . LYS A 1 96 ? -6.043 17.938 15.859 1 97.5 96 LYS A O 1
ATOM 782 N N . ALA A 1 97 ? -7.027 18.812 14.094 1 97.88 97 ALA A N 1
ATOM 783 C CA . ALA A 1 97 ? -6.191 18.078 13.148 1 97.88 97 ALA A CA 1
ATOM 784 C C . ALA A 1 97 ? -4.742 18.547 13.211 1 97.88 97 ALA A C 1
ATOM 786 O O . ALA A 1 97 ? -3.814 17.734 13.195 1 97.88 97 ALA A O 1
ATOM 787 N N . LYS A 1 98 ? -4.566 19.797 13.281 1 97.62 98 LYS A N 1
ATOM 788 C CA . LYS A 1 98 ? -3.219 20.359 13.336 1 97.62 98 LYS A CA 1
ATOM 789 C C . LYS A 1 98 ? -2.479 19.891 14.578 1 97.62 98 LYS A C 1
ATOM 791 O O . LYS A 1 98 ? -1.262 19.688 14.547 1 97.62 98 LYS A O 1
ATOM 796 N N . ALA A 1 99 ? -3.234 19.703 15.617 1 97.44 99 ALA A N 1
ATOM 797 C CA . ALA A 1 99 ? -2.654 19.266 16.891 1 97.44 99 ALA A CA 1
ATOM 798 C C . ALA A 1 99 ? -2.182 17.812 16.812 1 97.44 99 ALA A C 1
ATOM 800 O O . ALA A 1 99 ? -1.304 17.406 17.562 1 97.44 99 ALA A O 1
ATOM 801 N N . VAL A 1 100 ? -2.697 17.031 15.836 1 97.56 100 VAL A N 1
ATOM 802 C CA . VAL A 1 100 ? -2.371 15.617 15.789 1 97.56 100 VAL A CA 1
ATOM 803 C C . VAL A 1 100 ? -1.257 15.383 14.766 1 97.56 100 VAL A C 1
ATOM 805 O O . VAL A 1 100 ? -0.61 14.328 14.781 1 97.56 100 VAL A O 1
ATOM 808 N N . VAL A 1 101 ? -0.935 16.359 13.977 1 97.12 101 VAL A N 1
ATOM 809 C CA . VAL A 1 101 ? 0.062 16.219 12.922 1 97.12 101 VAL A CA 1
ATOM 810 C C . VAL A 1 101 ? 1.398 15.789 13.523 1 97.12 101 VAL A C 1
ATOM 812 O O . VAL A 1 101 ? 2.037 14.852 13.039 1 97.12 101 VAL A O 1
ATOM 815 N N . PRO A 1 102 ? 1.796 16.375 14.688 1 97.06 102 PRO A N 1
ATOM 816 C CA . PRO A 1 102 ? 3.059 15.945 15.281 1 97.06 102 PRO A CA 1
ATOM 817 C C . PRO A 1 102 ? 3.033 14.477 15.711 1 97.06 102 PRO A C 1
ATOM 819 O O . PRO A 1 102 ? 4.059 13.797 15.648 1 97.06 102 PRO A O 1
ATOM 822 N N . GLU A 1 103 ? 1.898 13.977 16.125 1 97.44 103 GLU A N 1
ATOM 823 C CA . GLU A 1 103 ? 1.765 12.578 16.531 1 97.44 103 GLU A CA 1
ATOM 824 C C . GLU A 1 103 ? 1.852 11.641 15.336 1 97.44 103 GLU A C 1
ATOM 826 O O . GLU A 1 103 ? 2.434 10.555 15.43 1 97.44 103 GLU A O 1
ATOM 831 N N . ILE A 1 104 ? 1.287 12.062 14.266 1 97.19 104 ILE A N 1
ATOM 832 C CA . ILE A 1 104 ? 1.388 11.297 13.031 1 97.19 104 ILE A CA 1
ATOM 833 C C . ILE A 1 104 ? 2.848 11.203 12.594 1 97.19 104 ILE A C 1
ATOM 835 O O . ILE A 1 104 ? 3.336 10.125 12.25 1 97.19 104 ILE A O 1
ATOM 839 N N . ARG A 1 105 ? 3.531 12.32 12.672 1 95.75 105 ARG A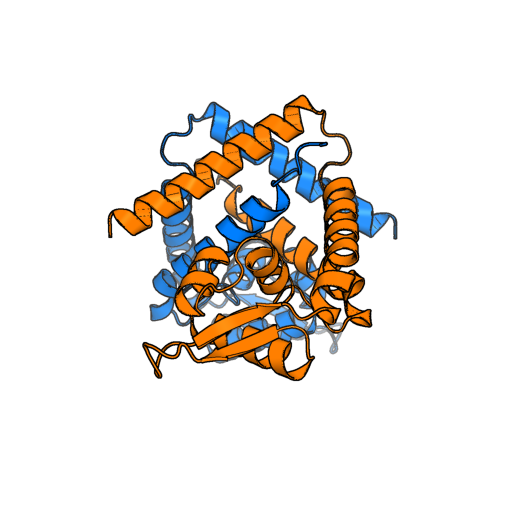 N 1
ATOM 840 C CA . ARG A 1 105 ? 4.93 12.375 12.266 1 95.75 105 ARG A CA 1
ATOM 841 C C . ARG A 1 105 ? 5.805 11.523 13.188 1 95.75 105 ARG A C 1
ATOM 843 O O . ARG A 1 105 ? 6.734 10.859 12.727 1 95.75 105 ARG A O 1
ATOM 850 N N . LYS A 1 106 ? 5.504 11.578 14.43 1 96.94 106 LYS A N 1
ATOM 851 C CA . LYS A 1 106 ? 6.238 10.773 15.391 1 96.94 106 LYS A CA 1
ATOM 852 C C . LYS A 1 106 ? 6.09 9.281 15.086 1 96.94 106 LYS A C 1
ATOM 854 O O . LYS A 1 106 ? 7.066 8.531 15.117 1 96.94 106 LYS A O 1
ATOM 859 N N . ALA A 1 107 ? 4.875 8.891 14.852 1 96.81 107 ALA A N 1
ATOM 860 C CA . ALA A 1 107 ? 4.621 7.492 14.5 1 96.81 107 ALA A CA 1
ATOM 861 C C . ALA A 1 107 ? 5.34 7.117 13.203 1 96.81 107 ALA A C 1
ATOM 863 O O . ALA A 1 107 ? 5.934 6.043 13.109 1 96.81 107 ALA A O 1
ATOM 864 N N . SER A 1 108 ? 5.289 8 12.219 1 96.06 108 SER A N 1
ATOM 865 C CA . SER A 1 108 ? 5.953 7.781 10.938 1 96.06 108 SER A CA 1
ATOM 866 C C . SER A 1 108 ? 7.461 7.664 11.117 1 96.06 108 SER A C 1
ATOM 868 O O . SER A 1 108 ? 8.102 6.816 10.492 1 96.06 108 SER A O 1
ATOM 870 N N . ASP A 1 109 ? 8 8.516 11.961 1 95.56 109 ASP A N 1
ATOM 871 C CA . ASP A 1 109 ? 9.43 8.484 12.234 1 95.56 109 ASP A CA 1
ATOM 872 C C . ASP A 1 109 ? 9.828 7.184 12.93 1 95.56 109 ASP A C 1
ATOM 874 O O . ASP A 1 109 ? 10.906 6.641 12.672 1 95.56 109 ASP A O 1
ATOM 878 N N . GLY A 1 110 ? 8.992 6.754 13.883 1 96 110 GLY A N 1
ATOM 879 C CA . GLY A 1 110 ? 9.227 5.465 14.516 1 96 110 GLY A CA 1
ATOM 880 C C . GLY A 1 110 ? 9.281 4.316 13.523 1 96 110 GLY A C 1
ATOM 881 O O . GLY A 1 110 ? 10.164 3.459 13.609 1 96 110 GLY A O 1
ATOM 882 N N . TRP A 1 111 ? 8.375 4.336 12.594 1 96.5 111 TRP A N 1
ATOM 883 C CA . TRP A 1 111 ? 8.352 3.316 11.547 1 96.5 111 TRP A CA 1
ATOM 884 C C . TRP A 1 111 ? 9.609 3.389 10.688 1 96.5 111 TRP A C 1
ATOM 886 O O . TRP A 1 111 ? 10.234 2.363 10.398 1 96.5 111 TRP A O 1
ATOM 896 N N . LEU A 1 112 ? 9.953 4.578 10.281 1 96 112 LEU A N 1
ATOM 897 C CA . LEU A 1 112 ? 11.141 4.785 9.461 1 96 112 LEU A CA 1
ATOM 898 C C . LEU A 1 112 ? 12.383 4.242 10.156 1 96 112 LEU A C 1
ATOM 900 O O . LEU A 1 112 ? 13.242 3.633 9.516 1 96 112 LEU A O 1
ATOM 904 N N . HIS A 1 113 ? 12.445 4.469 11.422 1 95.62 113 HIS A N 1
ATOM 905 C CA . HIS A 1 113 ? 13.57 3.967 12.203 1 95.62 113 HIS A CA 1
ATOM 906 C C . HIS A 1 113 ? 13.641 2.443 12.148 1 95.62 113 HIS A C 1
ATOM 908 O O . HIS A 1 113 ? 14.727 1.874 11.992 1 95.62 113 HIS A O 1
ATOM 914 N N . ILE A 1 114 ? 12.516 1.808 12.18 1 96.38 114 ILE A N 1
ATOM 915 C CA . ILE A 1 114 ? 12.453 0.35 12.156 1 96.38 114 ILE A CA 1
ATOM 916 C C . ILE A 1 114 ? 12.945 -0.169 10.812 1 96.38 114 ILE A C 1
ATOM 918 O O . ILE A 1 114 ? 13.844 -1.016 10.75 1 96.38 114 ILE A O 1
ATOM 922 N N . ILE A 1 115 ? 12.469 0.386 9.727 1 96.62 115 ILE A N 1
ATOM 923 C CA . ILE A 1 115 ? 12.711 -0.227 8.422 1 96.62 115 ILE A CA 1
ATOM 924 C C . ILE A 1 115 ? 14.102 0.162 7.922 1 96.62 115 ILE A C 1
ATOM 926 O O . ILE A 1 115 ? 14.641 -0.478 7.02 1 96.62 115 ILE A O 1
ATOM 930 N N . THR A 1 116 ? 14.68 1.181 8.469 1 96.94 116 THR A N 1
ATOM 931 C CA . THR A 1 116 ? 15.984 1.61 7.98 1 96.94 116 THR A CA 1
ATOM 932 C C . THR A 1 116 ? 17.078 1.23 8.969 1 96.94 116 THR A C 1
ATOM 934 O O . THR A 1 116 ? 18.219 1.719 8.875 1 96.94 116 THR A O 1
ATOM 937 N N . ASN A 1 117 ? 16.672 0.479 9.93 1 95.69 117 ASN A N 1
ATOM 938 C CA . ASN A 1 117 ? 17.672 0.013 10.891 1 95.69 117 ASN A CA 1
ATOM 939 C C . ASN A 1 117 ? 18.844 -0.67 10.188 1 95.69 117 ASN A C 1
ATOM 941 O O . ASN A 1 117 ? 18.641 -1.554 9.352 1 95.69 117 ASN A O 1
ATOM 945 N N . GLY A 1 118 ? 20.094 -0.176 10.461 1 95.12 118 GLY A N 1
ATOM 946 C CA . GLY A 1 118 ? 21.281 -0.798 9.898 1 95.12 118 GLY A CA 1
ATOM 947 C C . GLY A 1 118 ? 21.703 -0.194 8.57 1 95.12 118 GLY A C 1
ATOM 948 O O . GLY A 1 118 ? 22.781 -0.492 8.055 1 95.12 118 GLY A O 1
ATOM 949 N N . LEU A 1 119 ? 20.859 0.583 7.973 1 96.31 119 LEU A N 1
ATOM 950 C CA . LEU A 1 119 ? 21.25 1.283 6.754 1 96.31 119 LEU A CA 1
ATOM 951 C C . LEU A 1 119 ? 22.094 2.508 7.074 1 96.31 119 LEU A C 1
ATOM 953 O O . LEU A 1 119 ? 21.812 3.238 8.023 1 96.31 119 LEU A O 1
ATOM 957 N N . THR A 1 120 ? 23.125 2.74 6.316 1 96.88 120 THR A N 1
ATOM 958 C CA . THR A 1 120 ? 23.906 3.961 6.445 1 96.88 120 THR A CA 1
ATOM 959 C C . THR A 1 120 ? 23.125 5.164 5.922 1 96.88 120 THR A C 1
ATOM 961 O O . THR A 1 120 ? 22.141 5.008 5.207 1 96.88 120 THR A O 1
ATOM 964 N N . GLU A 1 121 ? 23.578 6.305 6.309 1 95.19 121 GLU A N 1
ATOM 965 C CA . GLU A 1 121 ? 22.922 7.516 5.809 1 95.19 121 GLU A CA 1
ATOM 966 C C . GLU A 1 121 ? 23 7.59 4.285 1 95.19 121 GLU A C 1
ATOM 968 O O . GLU A 1 121 ? 22.062 8.039 3.633 1 95.19 121 GLU A O 1
ATOM 973 N N . GLU A 1 122 ? 24.062 7.098 3.768 1 96.38 122 GLU A N 1
ATOM 974 C CA . GLU A 1 122 ? 24.219 7.074 2.316 1 96.38 122 GLU A CA 1
ATOM 975 C C . GLU A 1 122 ? 23.234 6.117 1.664 1 96.38 122 GLU A C 1
ATOM 977 O O . GLU A 1 122 ? 22.672 6.418 0.609 1 96.38 122 GLU A O 1
ATOM 982 N N . GLU A 1 123 ? 23.031 4.988 2.271 1 96.69 123 GLU A N 1
ATOM 983 C CA . GLU A 1 123 ? 22.062 4.012 1.764 1 96.69 123 GLU A CA 1
ATOM 984 C C . GLU A 1 123 ? 20.641 4.559 1.814 1 96.69 123 GLU A C 1
ATOM 986 O O . GLU A 1 123 ? 19.859 4.359 0.881 1 96.69 123 GLU A O 1
ATOM 991 N N . LYS A 1 124 ? 20.359 5.273 2.898 1 96.5 124 LYS A N 1
ATOM 992 C CA . LYS A 1 124 ? 19.047 5.883 3.047 1 96.5 124 LYS A CA 1
ATOM 993 C C . LYS A 1 124 ? 18.797 6.922 1.958 1 96.5 124 LYS A C 1
ATOM 995 O O . LYS A 1 124 ? 17.719 6.949 1.349 1 96.5 124 LYS A O 1
ATOM 1000 N N . GLU A 1 125 ? 19.766 7.691 1.737 1 96.06 125 GLU A N 1
ATOM 1001 C CA . GLU A 1 125 ? 19.656 8.719 0.704 1 96.06 125 GLU A CA 1
ATOM 1002 C C . GLU A 1 125 ? 19.531 8.086 -0.682 1 96.06 125 GLU A C 1
ATOM 1004 O O . GLU A 1 125 ? 18.766 8.57 -1.518 1 96.06 125 GLU A O 1
ATOM 1009 N N . THR A 1 126 ? 20.281 7.062 -0.91 1 97.19 126 THR A N 1
ATOM 1010 C CA . THR A 1 126 ? 20.25 6.375 -2.197 1 97.19 126 THR A CA 1
ATOM 1011 C C . THR A 1 126 ? 18.875 5.789 -2.469 1 97.19 126 THR A C 1
ATOM 1013 O O . THR A 1 126 ? 18.297 5.992 -3.547 1 97.19 126 THR A O 1
ATOM 1016 N N . VAL A 1 127 ? 18.344 5.117 -1.49 1 97.5 127 VAL A N 1
ATOM 1017 C CA . VAL A 1 127 ? 17.047 4.477 -1.699 1 97.5 127 VAL A CA 1
ATOM 1018 C C . VAL A 1 127 ? 15.969 5.543 -1.848 1 97.5 127 VAL A C 1
ATOM 1020 O O . VAL A 1 127 ? 15.062 5.402 -2.67 1 97.5 127 VAL A O 1
ATOM 1023 N N . GLU A 1 128 ? 16.062 6.562 -1.068 1 97.31 128 GLU A N 1
ATOM 1024 C CA . GLU A 1 128 ? 15.094 7.648 -1.189 1 97.31 128 GLU A CA 1
ATOM 1025 C C . GLU A 1 128 ? 15.125 8.266 -2.584 1 97.31 128 GLU A C 1
ATOM 1027 O O . GLU A 1 128 ? 14.078 8.516 -3.188 1 97.31 128 GLU A O 1
ATOM 1032 N N . CYS A 1 129 ? 16.312 8.469 -3.072 1 97.19 129 CYS A N 1
ATOM 1033 C CA . CYS A 1 129 ? 16.484 9.078 -4.391 1 97.19 129 CYS A CA 1
ATOM 1034 C C . CYS A 1 129 ? 15.945 8.164 -5.484 1 97.19 129 CYS A C 1
ATOM 1036 O O . CYS A 1 129 ? 15.258 8.625 -6.395 1 97.19 129 CYS A O 1
ATOM 1038 N N . LEU A 1 130 ? 16.234 6.941 -5.422 1 97.62 130 LEU A N 1
ATOM 1039 C CA . LEU A 1 130 ? 15.781 5.988 -6.426 1 97.62 130 LEU A CA 1
ATOM 1040 C C . LEU A 1 130 ? 14.266 5.84 -6.395 1 97.62 130 LEU A C 1
ATOM 1042 O O . LEU A 1 130 ? 13.617 5.758 -7.441 1 97.62 130 LEU A O 1
ATOM 1046 N N . LEU A 1 131 ? 13.703 5.824 -5.18 1 97.75 131 LEU A N 1
ATOM 1047 C CA . LEU A 1 131 ? 12.25 5.754 -5.043 1 97.75 131 LEU A CA 1
ATOM 1048 C C . LEU A 1 131 ? 11.586 7.02 -5.582 1 97.75 131 LEU A C 1
ATOM 1050 O O . LEU A 1 131 ? 10.523 6.953 -6.199 1 97.75 131 LEU A O 1
ATOM 1054 N N . LYS A 1 132 ? 12.234 8.125 -5.305 1 97 132 LYS A N 1
ATOM 1055 C CA . LYS A 1 132 ? 11.75 9.383 -5.871 1 97 132 LYS A CA 1
ATOM 1056 C C . LYS A 1 132 ? 11.711 9.312 -7.398 1 97 132 LYS A C 1
ATOM 1058 O O . LYS A 1 132 ? 10.727 9.727 -8.016 1 97 132 LYS A O 1
ATOM 1063 N N . ASN A 1 133 ? 12.742 8.82 -7.973 1 96.94 133 ASN A N 1
ATOM 1064 C CA . ASN A 1 133 ? 12.805 8.672 -9.422 1 96.94 133 ASN A CA 1
ATOM 1065 C C . ASN A 1 133 ? 11.711 7.738 -9.938 1 96.94 133 ASN A C 1
ATOM 1067 O O . ASN A 1 133 ? 11.094 8.008 -10.969 1 96.94 133 ASN A O 1
ATOM 1071 N N . MET A 1 134 ? 11.531 6.672 -9.258 1 97.12 134 MET A N 1
ATOM 1072 C CA . MET A 1 134 ? 10.469 5.738 -9.617 1 97.12 134 MET A CA 1
ATOM 1073 C C . MET A 1 134 ? 9.102 6.41 -9.562 1 97.12 134 MET A C 1
ATOM 1075 O O . MET A 1 134 ? 8.273 6.223 -10.453 1 97.12 134 MET A O 1
ATOM 1079 N N . TYR A 1 135 ? 8.914 7.18 -8.523 1 95.56 135 TYR A N 1
ATOM 1080 C CA . TYR A 1 135 ? 7.656 7.895 -8.367 1 95.56 135 TYR A CA 1
ATOM 1081 C C . TYR A 1 135 ? 7.461 8.898 -9.492 1 95.56 135 TYR A C 1
ATOM 1083 O O . TYR A 1 135 ? 6.352 9.062 -10.008 1 95.56 135 TYR A O 1
ATOM 1091 N N . MET A 1 136 ? 8.492 9.555 -9.859 1 95.44 136 MET A N 1
ATOM 1092 C CA . MET A 1 136 ? 8.414 10.539 -10.93 1 95.44 136 MET A CA 1
ATOM 1093 C C . MET A 1 136 ? 8.039 9.875 -12.25 1 95.44 136 MET A C 1
ATOM 1095 O O . MET A 1 136 ? 7.367 10.484 -13.086 1 95.44 136 MET A O 1
ATOM 1099 N N . ASN A 1 137 ? 8.445 8.664 -12.461 1 95.12 137 ASN A N 1
ATOM 1100 C CA . ASN A 1 137 ? 8.078 7.914 -13.656 1 95.12 137 ASN A CA 1
ATOM 1101 C C . ASN A 1 137 ? 6.574 7.691 -13.742 1 95.12 137 ASN A C 1
ATOM 1103 O O . ASN A 1 137 ? 6.012 7.621 -14.836 1 95.12 137 ASN A O 1
ATOM 1107 N N . ILE A 1 138 ? 5.91 7.543 -12.586 1 92.88 138 ILE A N 1
ATOM 1108 C CA . ILE A 1 138 ? 4.469 7.336 -12.539 1 92.88 138 ILE A CA 1
ATOM 1109 C C . ILE A 1 138 ? 3.75 8.594 -13.008 1 92.88 138 ILE A C 1
ATOM 1111 O O . ILE A 1 138 ? 2.789 8.516 -13.781 1 92.88 138 ILE A O 1
ATOM 1115 N N . LYS A 1 139 ? 4.258 9.688 -12.531 1 86.5 139 LYS A N 1
ATOM 1116 C CA . LYS A 1 139 ? 3.682 10.969 -12.914 1 86.5 139 LYS A CA 1
ATOM 1117 C C . LYS A 1 139 ? 3.82 11.211 -14.414 1 86.5 139 LYS A C 1
ATOM 1119 O O . LYS A 1 139 ? 2.918 11.758 -15.047 1 86.5 139 LYS A O 1
ATOM 1124 N N . GLU A 1 140 ? 4.875 10.766 -14.938 1 83.19 140 GLU A N 1
ATOM 1125 C CA . GLU A 1 140 ? 5.145 10.969 -16.359 1 83.19 140 GLU A CA 1
ATOM 1126 C C . GLU A 1 140 ? 4.316 10.023 -17.219 1 83.19 140 GLU A C 1
ATOM 1128 O O . GLU A 1 140 ? 3.947 10.359 -18.344 1 83.19 140 GLU A O 1
ATOM 1133 N N . SER A 1 141 ? 4.203 8.859 -16.719 1 77.25 141 SER A N 1
ATOM 1134 C CA . SER A 1 141 ? 3.402 7.898 -17.469 1 77.25 141 SER A CA 1
ATOM 1135 C C . SER A 1 141 ? 1.939 8.328 -17.516 1 77.25 141 SER A C 1
ATOM 1137 O O . SER A 1 141 ? 1.255 8.078 -18.516 1 77.25 141 SER A O 1
ATOM 1139 N N . LYS A 1 142 ? 1.428 8.812 -16.516 1 68.19 142 LYS A N 1
ATOM 1140 C CA . LYS A 1 142 ? 0.057 9.312 -16.484 1 68.19 142 LYS A CA 1
ATOM 1141 C C . LYS A 1 142 ? -0.098 10.531 -17.391 1 68.19 142 LYS A C 1
ATOM 1143 O O . LYS A 1 142 ? -1.166 10.758 -17.969 1 68.19 142 LYS A O 1
ATOM 1148 N N . ALA A 1 143 ? 0.979 11.188 -17.438 1 50.53 143 ALA A N 1
ATOM 1149 C CA . ALA A 1 143 ? 0.954 12.352 -18.312 1 50.53 143 ALA A CA 1
ATOM 1150 C C . ALA A 1 143 ? 0.952 11.93 -19.781 1 50.53 143 ALA A C 1
ATOM 1152 O O . ALA A 1 143 ? 0.441 12.656 -20.641 1 50.53 143 ALA A O 1
ATOM 1153 N N . LYS A 1 144 ? 1.509 10.867 -20 1 52.72 144 LYS A N 1
ATOM 1154 C CA . LYS A 1 144 ? 1.603 10.406 -21.391 1 52.72 144 LYS A CA 1
ATOM 1155 C C . LYS A 1 144 ? 0.323 9.688 -21.812 1 52.72 144 LYS A C 1
ATOM 1157 O O . LYS A 1 144 ? 0.045 9.562 -23 1 52.72 144 LYS A O 1
ATOM 1162 N N . ASN A 1 145 ? -0.556 9.133 -20.922 1 45.72 145 ASN A N 1
ATOM 1163 C CA . ASN A 1 145 ? -1.816 8.531 -21.344 1 45.72 145 ASN A CA 1
ATOM 1164 C C . ASN A 1 145 ? -2.977 9.516 -21.234 1 45.72 145 ASN A C 1
ATOM 1166 O O . ASN A 1 145 ? -3.047 10.289 -20.266 1 45.72 145 ASN A O 1
ATOM 1170 N N . MET B 1 1 ? 16.844 22.359 9.359 1 36.56 1 MET B N 1
ATOM 1171 C CA . MET B 1 1 ? 15.586 21.609 9.5 1 36.56 1 MET B CA 1
ATOM 1172 C C . MET B 1 1 ? 15.734 20.188 8.977 1 36.56 1 MET B C 1
ATOM 1174 O O . MET B 1 1 ? 16.266 19.984 7.879 1 36.56 1 MET B O 1
ATOM 1178 N N . LYS B 1 2 ? 16.031 19.234 9.82 1 49.12 2 LYS B N 1
ATOM 1179 C CA . LYS B 1 2 ? 16.422 17.891 9.398 1 49.12 2 LYS B CA 1
ATOM 1180 C C . LYS B 1 2 ? 15.492 17.359 8.312 1 49.12 2 LYS B C 1
ATOM 1182 O O . LYS B 1 2 ? 14.273 17.5 8.406 1 49.12 2 LYS B O 1
ATOM 1187 N N . LYS B 1 3 ? 16.031 17.297 7.094 1 61.44 3 LYS B N 1
ATOM 1188 C CA . LYS B 1 3 ? 15.305 16.922 5.883 1 61.44 3 LYS B CA 1
ATOM 1189 C C . LYS B 1 3 ? 14.461 15.672 6.121 1 61.44 3 LYS B C 1
ATOM 1191 O O . LYS B 1 3 ? 14.945 14.68 6.68 1 61.44 3 LYS B O 1
ATOM 1196 N N . ARG B 1 4 ? 13.18 15.969 6.09 1 71 4 ARG B N 1
ATOM 1197 C CA . ARG B 1 4 ? 12.266 14.867 6.344 1 71 4 ARG B CA 1
ATOM 1198 C C . ARG B 1 4 ? 12.414 13.773 5.289 1 71 4 ARG B C 1
ATOM 1200 O O . ARG B 1 4 ? 12.383 14.055 4.09 1 71 4 ARG B O 1
ATOM 1207 N N . ASN B 1 5 ? 12.836 12.688 5.812 1 79.69 5 ASN B N 1
ATOM 1208 C CA . ASN B 1 5 ? 12.953 11.523 4.941 1 79.69 5 ASN B CA 1
ATOM 1209 C C . ASN B 1 5 ? 11.609 11.125 4.348 1 79.69 5 ASN B C 1
ATOM 1211 O O . ASN B 1 5 ? 10.641 10.922 5.078 1 79.69 5 ASN B O 1
ATOM 1215 N N . LEU B 1 6 ? 11.57 11.109 2.99 1 89.31 6 LEU B N 1
ATOM 1216 C CA . LEU B 1 6 ? 10.312 10.891 2.289 1 89.31 6 LEU B CA 1
ATOM 1217 C C . LEU B 1 6 ? 10.203 9.453 1.792 1 89.31 6 LEU B C 1
ATOM 1219 O O . LEU B 1 6 ? 9.359 9.148 0.95 1 89.31 6 LEU B O 1
ATOM 1223 N N . LEU B 1 7 ? 11.016 8.609 2.367 1 93.12 7 LEU B N 1
ATOM 1224 C CA . LEU B 1 7 ? 11.078 7.215 1.954 1 93.12 7 LEU B CA 1
ATOM 1225 C C . LEU B 1 7 ? 9.703 6.551 2.07 1 93.12 7 LEU B C 1
ATOM 1227 O O . LEU B 1 7 ? 9.203 5.988 1.098 1 93.12 7 LEU B O 1
ATOM 1231 N N . ASN B 1 8 ? 9.141 6.746 3.209 1 92.75 8 ASN B N 1
ATOM 1232 C CA . ASN B 1 8 ? 7.84 6.125 3.463 1 92.75 8 ASN B CA 1
ATOM 1233 C C . ASN B 1 8 ? 6.766 6.68 2.533 1 92.75 8 ASN B C 1
ATOM 1235 O O . ASN B 1 8 ? 5.875 5.945 2.104 1 92.75 8 ASN B O 1
ATOM 1239 N N . LYS B 1 9 ? 6.879 7.941 2.295 1 93.12 9 LYS B N 1
ATOM 1240 C CA . LYS B 1 9 ? 5.934 8.594 1.393 1 93.12 9 LYS B CA 1
ATOM 1241 C C . LYS B 1 9 ? 6.039 8.023 -0.02 1 93.12 9 LYS B C 1
ATOM 1243 O O . LYS B 1 9 ? 5.027 7.684 -0.637 1 93.12 9 LYS B O 1
ATOM 1248 N N . TYR B 1 10 ? 7.207 7.871 -0.501 1 95.69 10 TYR B N 1
ATOM 1249 C CA . TYR B 1 10 ? 7.402 7.363 -1.855 1 95.69 10 TYR B CA 1
ATOM 1250 C C . TYR B 1 10 ? 6.977 5.906 -1.959 1 95.69 10 TYR B C 1
ATOM 1252 O O . TYR B 1 10 ? 6.363 5.5 -2.949 1 95.69 10 TYR B O 1
ATOM 1260 N N . ILE B 1 11 ? 7.262 5.125 -0.939 1 97.38 11 ILE B N 1
ATOM 1261 C CA . ILE B 1 11 ? 6.84 3.729 -0.922 1 97.38 11 ILE B CA 1
ATOM 1262 C C . ILE B 1 11 ? 5.32 3.646 -0.991 1 97.38 11 ILE B C 1
ATOM 1264 O O . ILE B 1 11 ? 4.766 2.904 -1.808 1 97.38 11 ILE B O 1
ATOM 1268 N N . ALA B 1 12 ? 4.68 4.43 -0.207 1 95.88 12 ALA B N 1
ATOM 1269 C CA . ALA B 1 12 ? 3.221 4.414 -0.149 1 95.88 12 ALA B CA 1
ATOM 1270 C C . ALA B 1 12 ? 2.615 4.867 -1.475 1 95.88 12 ALA B C 1
ATOM 1272 O O . ALA B 1 12 ? 1.685 4.238 -1.985 1 95.88 12 ALA B O 1
ATOM 1273 N N . MET B 1 13 ? 3.166 5.922 -2.023 1 94.44 13 MET B N 1
ATOM 1274 C CA . MET B 1 13 ? 2.625 6.477 -3.262 1 94.44 13 MET B CA 1
ATOM 1275 C C . MET B 1 13 ? 2.826 5.512 -4.422 1 94.44 13 MET B C 1
ATOM 1277 O O . MET B 1 13 ? 1.926 5.328 -5.246 1 94.44 13 MET B O 1
ATOM 1281 N N . ILE B 1 14 ? 3.963 4.906 -4.496 1 96.75 14 ILE B N 1
ATOM 1282 C CA . ILE B 1 14 ? 4.242 3.938 -5.551 1 96.75 14 ILE B CA 1
ATOM 1283 C C . ILE B 1 14 ? 3.324 2.727 -5.398 1 96.75 14 ILE B C 1
ATOM 1285 O O . ILE B 1 14 ? 2.775 2.229 -6.383 1 96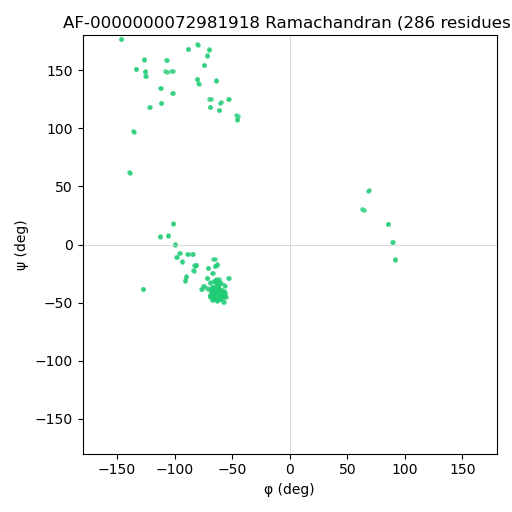.75 14 ILE B O 1
ATOM 1289 N N . ASP B 1 15 ? 3.154 2.283 -4.176 1 96.56 15 ASP B N 1
ATOM 1290 C CA . ASP B 1 15 ? 2.303 1.122 -3.938 1 96.56 15 ASP B CA 1
ATOM 1291 C C . ASP B 1 15 ? 0.85 1.422 -4.297 1 96.56 15 ASP B C 1
ATOM 1293 O O . ASP B 1 15 ? 0.174 0.597 -4.914 1 96.56 15 ASP B O 1
ATOM 1297 N N . ARG B 1 16 ? 0.345 2.586 -3.941 1 94.69 16 ARG B N 1
ATOM 1298 C CA . ARG B 1 16 ? -1.026 2.955 -4.277 1 94.69 16 ARG B CA 1
ATOM 1299 C C . ARG B 1 16 ? -1.216 3.047 -5.785 1 94.69 16 ARG B C 1
ATOM 1301 O O . ARG B 1 16 ? -2.236 2.604 -6.316 1 94.69 16 ARG B O 1
ATOM 1308 N N . ALA B 1 17 ? -0.274 3.635 -6.395 1 94.75 17 ALA B N 1
ATOM 1309 C CA . ALA B 1 17 ? -0.342 3.709 -7.852 1 94.75 17 ALA B CA 1
ATOM 1310 C C . ALA B 1 17 ? -0.318 2.316 -8.477 1 94.75 17 ALA B C 1
ATOM 1312 O O . ALA B 1 17 ? -1.007 2.061 -9.461 1 94.75 17 ALA B O 1
ATOM 1313 N N . SER B 1 18 ? 0.506 1.433 -7.871 1 96.5 18 SER B N 1
ATOM 1314 C CA . SER B 1 18 ? 0.567 0.057 -8.352 1 96.5 18 SER B CA 1
ATOM 1315 C C . SER B 1 18 ? -0.783 -0.638 -8.219 1 96.5 18 SER B C 1
ATOM 1317 O O .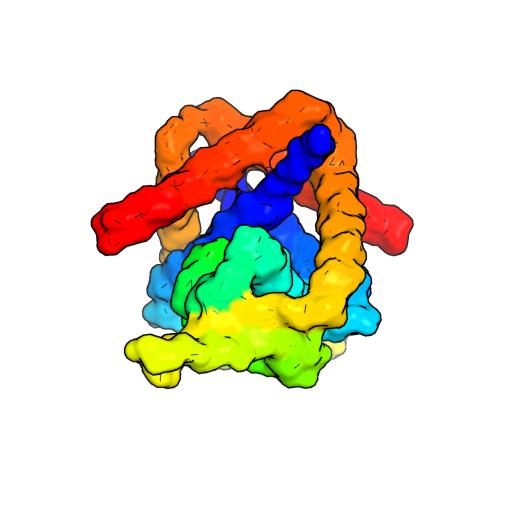 SER B 1 18 ? -1.18 -1.413 -9.094 1 96.5 18 SER B O 1
ATOM 1319 N N . GLN B 1 19 ? -1.412 -0.387 -7.133 1 94.81 19 GLN B N 1
ATOM 1320 C CA . GLN B 1 19 ? -2.727 -0.98 -6.91 1 94.81 19 GLN B CA 1
ATOM 1321 C C . GLN B 1 19 ? -3.715 -0.55 -7.988 1 94.81 19 GLN B C 1
ATOM 1323 O O . GLN B 1 19 ? -4.441 -1.381 -8.539 1 94.81 19 GLN B O 1
ATOM 1328 N N . GLY B 1 20 ? -3.703 0.758 -8.281 1 93.88 20 GLY B N 1
ATOM 1329 C CA . GLY B 1 20 ? -4.574 1.241 -9.344 1 93.88 20 GLY B CA 1
ATOM 1330 C C . GLY B 1 20 ? -4.285 0.604 -10.688 1 93.88 20 GLY B C 1
ATOM 1331 O O . GLY B 1 20 ? -5.203 0.18 -11.391 1 93.88 20 GLY B O 1
ATOM 1332 N N . TYR B 1 21 ? -3.055 0.5 -11.016 1 95.31 21 TYR B N 1
ATOM 1333 C CA . TYR B 1 21 ? -2.607 -0.08 -12.281 1 95.31 21 TYR B CA 1
ATOM 1334 C C . TYR B 1 21 ? -3.014 -1.545 -12.383 1 95.31 21 TYR B C 1
ATOM 1336 O O . TYR B 1 21 ? -3.588 -1.969 -13.391 1 95.31 21 TYR B O 1
ATOM 1344 N N . LEU B 1 22 ? -2.771 -2.271 -11.336 1 96.5 22 LEU B N 1
ATOM 1345 C CA . LEU B 1 22 ? -3.014 -3.711 -11.352 1 96.5 22 LEU B CA 1
ATOM 1346 C C . LEU B 1 22 ? -4.508 -4.012 -11.266 1 96.5 22 LEU B C 1
ATOM 1348 O O . LEU B 1 22 ? -4.984 -4.977 -11.867 1 96.5 22 LEU B O 1
ATOM 1352 N N . ASP B 1 23 ? -5.207 -3.203 -10.508 1 96.69 23 ASP B N 1
ATOM 1353 C CA . ASP B 1 23 ? -6.656 -3.367 -10.453 1 96.69 23 ASP B CA 1
ATOM 1354 C C . ASP B 1 23 ? -7.277 -3.252 -11.844 1 96.69 23 ASP B C 1
ATOM 1356 O O . ASP B 1 23 ? -8.133 -4.055 -12.219 1 96.69 23 ASP B O 1
ATOM 1360 N N . GLU B 1 24 ? -6.785 -2.291 -12.547 1 96.25 24 GLU B N 1
ATOM 1361 C CA . GLU B 1 24 ? -7.301 -2.105 -13.906 1 96.25 24 GLU B CA 1
ATOM 1362 C C . GLU B 1 24 ? -6.867 -3.246 -14.82 1 96.25 24 GLU B C 1
ATOM 1364 O O . GLU B 1 24 ? -7.68 -3.793 -15.57 1 96.25 24 GLU B O 1
ATOM 1369 N N . ALA B 1 25 ? -5.625 -3.656 -14.75 1 97.12 25 ALA B N 1
ATOM 1370 C CA . ALA B 1 25 ? -5.059 -4.672 -15.625 1 97.12 25 ALA B CA 1
ATOM 1371 C C . ALA B 1 25 ? -5.684 -6.039 -15.367 1 97.12 25 ALA B C 1
ATOM 1373 O O . ALA B 1 25 ? -5.777 -6.871 -16.266 1 97.12 25 ALA B O 1
ATOM 1374 N N . LEU B 1 26 ? -6.215 -6.266 -14.172 1 98.06 26 LEU B N 1
ATOM 1375 C CA . LEU B 1 26 ? -6.648 -7.605 -13.789 1 98.06 26 LEU B CA 1
ATOM 1376 C C . LEU B 1 26 ? -8.164 -7.672 -13.641 1 98.06 26 LEU B C 1
ATOM 1378 O O . LEU B 1 26 ? -8.711 -8.703 -13.242 1 98.06 26 LEU B O 1
ATOM 1382 N N . LYS B 1 27 ? -8.734 -6.594 -14.008 1 97.81 27 LYS B N 1
ATOM 1383 C CA . LYS B 1 27 ? -10.18 -6.461 -13.875 1 97.81 27 LYS B CA 1
ATOM 1384 C C . LYS B 1 27 ? -10.906 -7.586 -14.609 1 97.81 27 LYS B C 1
ATOM 1386 O O . LYS B 1 27 ? -11.875 -8.141 -14.102 1 97.81 27 LYS B O 1
ATOM 1391 N N . LYS B 1 28 ? -10.484 -7.938 -15.773 1 97.38 28 LYS B N 1
ATOM 1392 C CA . LYS B 1 28 ? -11.141 -8.938 -16.609 1 97.38 28 LYS B CA 1
ATOM 1393 C C . LYS B 1 28 ? -11.094 -10.312 -15.961 1 97.38 28 LYS B C 1
ATOM 1395 O O . LYS B 1 28 ? -11.898 -11.195 -16.297 1 97.38 28 LYS B O 1
ATOM 1400 N N . TYR B 1 29 ? -10.227 -10.523 -15.031 1 98.12 29 TYR B N 1
ATOM 1401 C CA . TYR B 1 29 ? -10.117 -11.789 -14.312 1 98.12 29 TYR B CA 1
ATOM 1402 C C . TYR B 1 29 ? -10.812 -11.711 -12.961 1 98.12 29 TYR B C 1
ATOM 1404 O O . TYR B 1 29 ? -10.727 -12.648 -12.156 1 98.12 29 TYR B O 1
ATOM 1412 N N . GLU B 1 30 ? -11.383 -10.562 -12.688 1 97.94 30 GLU B N 1
ATOM 1413 C CA . GLU B 1 30 ? -12.062 -10.281 -11.43 1 97.94 30 GLU B CA 1
ATOM 1414 C C . GLU B 1 30 ? -11.102 -10.344 -10.25 1 97.94 30 GLU B C 1
ATOM 1416 O O . GLU B 1 30 ? -11.461 -10.797 -9.164 1 97.94 30 GLU B O 1
ATOM 1421 N N . LEU B 1 31 ? -9.922 -10.016 -10.539 1 98 31 LEU B N 1
ATOM 1422 C CA . LEU B 1 31 ? -8.883 -9.938 -9.523 1 98 31 LEU B CA 1
ATOM 1423 C C . LEU B 1 31 ? -8.523 -8.484 -9.227 1 98 31 LEU B C 1
ATOM 1425 O O . LEU B 1 31 ? -8.773 -7.598 -10.047 1 98 31 LEU B O 1
ATOM 1429 N N . SER B 1 32 ? -7.934 -8.227 -8.055 1 96.44 32 SER B N 1
ATOM 1430 C CA . SER B 1 32 ? -7.523 -6.891 -7.621 1 96.44 32 SER B CA 1
ATOM 1431 C C . SER B 1 32 ? -6.262 -6.949 -6.77 1 96.44 32 SER B C 1
ATOM 1433 O O . SER B 1 32 ? -5.75 -8.031 -6.48 1 96.44 32 SER B O 1
ATOM 1435 N N . SER B 1 33 ? -5.852 -5.766 -6.426 1 94.25 33 SER B N 1
ATOM 1436 C CA . SER B 1 33 ? -4.684 -5.641 -5.555 1 94.25 33 SER B CA 1
ATOM 1437 C C . SER B 1 33 ? -4.941 -6.27 -4.191 1 94.25 33 SER B C 1
ATOM 1439 O O . SER B 1 33 ? -4.004 -6.621 -3.475 1 94.25 33 SER B O 1
ATOM 1441 N N . GLY B 1 34 ? -6.168 -6.48 -3.891 1 94.81 34 GLY B N 1
ATOM 1442 C CA . GLY B 1 34 ? -6.527 -7.105 -2.629 1 94.81 34 GLY B CA 1
ATOM 1443 C C . GLY B 1 34 ? -6.574 -8.625 -2.707 1 94.81 34 GLY B C 1
ATOM 1444 O O . GLY B 1 34 ? -6.633 -9.297 -1.68 1 94.81 34 GLY B O 1
ATOM 1445 N N . THR B 1 35 ? -6.461 -9.172 -3.918 1 97.5 35 THR B N 1
ATOM 1446 C CA . THR B 1 35 ? -6.672 -10.617 -4.023 1 97.5 35 THR B CA 1
ATOM 1447 C C . THR B 1 35 ? -5.5 -11.281 -4.734 1 97.5 35 THR B C 1
ATOM 1449 O O . THR B 1 35 ? -5.062 -12.367 -4.34 1 97.5 35 THR B O 1
ATOM 1452 N N . TYR B 1 36 ? -4.906 -10.656 -5.77 1 97.31 36 TYR B N 1
ATOM 1453 C CA . TYR B 1 36 ? -3.943 -11.359 -6.609 1 97.31 36 TYR B CA 1
ATOM 1454 C C . TYR B 1 36 ? -2.707 -11.75 -5.809 1 97.31 36 TYR B C 1
ATOM 1456 O O . TYR B 1 36 ? -2.074 -12.766 -6.09 1 97.31 36 TYR B O 1
ATOM 1464 N N . PRO B 1 37 ? -2.34 -10.961 -4.781 1 96.56 37 PRO B N 1
ATOM 1465 C CA . PRO B 1 37 ? -1.145 -11.391 -4.055 1 96.56 37 PRO B CA 1
ATOM 1466 C C . PRO B 1 37 ? -1.313 -12.766 -3.406 1 96.56 37 PRO B C 1
ATOM 1468 O O . PRO B 1 37 ? -0.343 -13.516 -3.277 1 96.56 37 PRO B O 1
ATOM 1471 N N . PHE B 1 38 ? -2.482 -13.055 -3.041 1 97.06 38 PHE B N 1
ATOM 1472 C CA . PHE B 1 38 ? -2.76 -14.352 -2.43 1 97.06 38 PHE B CA 1
ATOM 1473 C C . PHE B 1 38 ? -2.555 -15.484 -3.432 1 97.06 38 PHE B C 1
ATOM 1475 O O . PHE B 1 38 ? -2.064 -16.547 -3.074 1 97.06 38 PHE B O 1
ATOM 1482 N N . ILE B 1 39 ? -2.898 -15.242 -4.625 1 97.75 39 ILE B N 1
ATOM 1483 C CA . ILE B 1 39 ? -2.709 -16.234 -5.684 1 97.75 39 ILE B CA 1
ATOM 1484 C C . ILE B 1 39 ? -1.217 -16.484 -5.887 1 97.75 39 ILE B C 1
ATOM 1486 O O . ILE B 1 39 ? -0.785 -17.641 -5.973 1 97.75 39 ILE B O 1
ATOM 1490 N N . LEU B 1 40 ? -0.453 -15.461 -5.891 1 95.69 40 LEU B N 1
ATOM 1491 C CA . LEU B 1 40 ? 0.979 -15.594 -6.137 1 95.69 40 LEU B CA 1
ATOM 1492 C C . LEU B 1 40 ? 1.662 -16.328 -4.992 1 95.69 40 LEU B C 1
ATOM 1494 O O . LEU B 1 40 ? 2.535 -17.172 -5.227 1 95.69 40 LEU B O 1
ATOM 1498 N N . VAL B 1 41 ? 1.284 -16.016 -3.787 1 95.06 41 VAL B N 1
ATOM 1499 C CA . VAL B 1 41 ? 1.879 -16.672 -2.633 1 95.06 41 VAL B CA 1
ATOM 1500 C C . VAL B 1 41 ? 1.489 -18.156 -2.633 1 95.06 41 VAL B C 1
ATOM 1502 O O . VAL B 1 41 ? 2.328 -19.031 -2.389 1 95.06 41 VAL B O 1
ATOM 1505 N N . LEU B 1 42 ? 0.272 -18.422 -2.936 1 96.56 42 LEU B N 1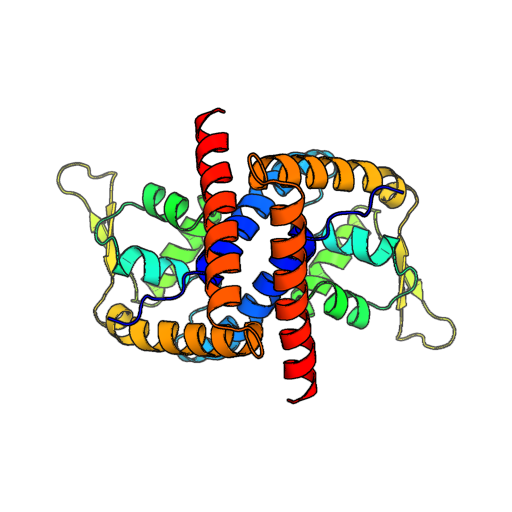
ATOM 1506 C CA . LEU B 1 42 ? -0.195 -19.797 -2.963 1 96.56 42 LEU B CA 1
ATOM 1507 C C . LEU B 1 42 ? 0.477 -20.578 -4.09 1 96.56 42 LEU B C 1
ATOM 1509 O O . LEU B 1 42 ? 0.741 -21.781 -3.947 1 96.56 42 LEU B O 1
ATOM 1513 N N . TYR B 1 43 ? 0.66 -19.859 -5.16 1 96.06 43 TYR B N 1
ATOM 1514 C CA . TYR B 1 43 ? 1.331 -20.5 -6.289 1 96.06 43 TYR B CA 1
ATOM 1515 C C . TYR B 1 43 ? 2.699 -21.031 -5.883 1 96.06 43 TYR B C 1
ATOM 1517 O O . TYR B 1 43 ? 3.109 -22.109 -6.324 1 96.06 43 TYR B O 1
ATOM 1525 N N . ASP B 1 44 ? 3.338 -20.328 -5.004 1 93.5 44 ASP B N 1
ATOM 1526 C CA . ASP B 1 44 ? 4.684 -20.703 -4.578 1 93.5 44 ASP B CA 1
ATOM 1527 C C . ASP B 1 44 ? 4.645 -21.562 -3.322 1 93.5 44 ASP B C 1
ATOM 1529 O O . ASP B 1 44 ? 5.648 -22.172 -2.951 1 93.5 44 ASP B O 1
ATOM 1533 N N . ASN B 1 45 ? 3.494 -21.609 -2.619 1 93.31 45 ASN B N 1
ATOM 1534 C CA . ASN B 1 45 ? 3.373 -22.297 -1.334 1 93.31 45 ASN B CA 1
ATOM 1535 C C . ASN B 1 45 ? 2.055 -23.047 -1.226 1 93.31 45 ASN B C 1
ATOM 1537 O O . ASN B 1 45 ? 1.282 -22.844 -0.291 1 93.31 45 ASN B O 1
ATOM 1541 N N . GLU B 1 46 ? 1.839 -23.969 -2.037 1 91.56 46 GLU B N 1
ATOM 1542 C CA . GLU B 1 46 ? 0.588 -24.719 -2.006 1 91.56 46 GLU B CA 1
ATOM 1543 C C . GLU B 1 46 ? 0.442 -25.5 -0.699 1 91.56 46 GLU B C 1
ATOM 1545 O O . GLU B 1 46 ? 1.424 -26.016 -0.168 1 91.56 46 GLU B O 1
ATOM 1550 N N . GLY B 1 47 ? -0.789 -25.5 -0.227 1 92.12 47 GLY B N 1
ATOM 1551 C CA . GLY B 1 47 ? -1.072 -26.297 0.96 1 92.12 47 GLY B CA 1
ATOM 1552 C C . GLY B 1 47 ? -0.874 -25.531 2.252 1 92.12 47 GLY B C 1
ATOM 1553 O O . GLY B 1 47 ? -1.044 -26.078 3.342 1 92.12 47 GLY B O 1
ATOM 1554 N N . ILE B 1 48 ? -0.527 -24.281 2.131 1 92.25 48 ILE B N 1
ATOM 1555 C CA . ILE B 1 48 ? -0.359 -23.469 3.33 1 92.25 48 ILE B CA 1
ATOM 1556 C C . ILE B 1 48 ? -1.726 -23.125 3.918 1 92.25 48 ILE B C 1
ATOM 1558 O O . ILE B 1 48 ? -2.734 -23.141 3.209 1 92.25 48 ILE B O 1
ATOM 1562 N N . ASN B 1 49 ? -1.742 -22.875 5.23 1 92.06 49 ASN B N 1
ATOM 1563 C CA . ASN B 1 49 ? -2.994 -22.5 5.871 1 92.06 49 ASN B CA 1
ATOM 1564 C C . ASN B 1 49 ? -3.215 -20.984 5.816 1 92.06 49 ASN B C 1
ATOM 1566 O O . ASN B 1 49 ? -2.32 -20.234 5.414 1 92.06 49 ASN B O 1
ATOM 1570 N N . GLN B 1 50 ? -4.402 -20.625 6.141 1 92.31 50 GLN B N 1
ATOM 1571 C CA . GLN B 1 50 ? -4.801 -19.234 6.02 1 92.31 50 GLN B CA 1
ATOM 1572 C C . GLN B 1 50 ? -3.906 -18.328 6.863 1 92.31 50 GLN B C 1
ATOM 1574 O O . GLN B 1 50 ? -3.555 -17.219 6.445 1 92.31 50 GLN B O 1
ATOM 1579 N N . ASN B 1 51 ? -3.537 -18.781 8.055 1 92 51 ASN B N 1
ATOM 1580 C CA . ASN B 1 51 ? -2.693 -17.969 8.93 1 92 51 ASN B CA 1
ATOM 1581 C C . ASN B 1 51 ? -1.324 -17.719 8.312 1 92 51 ASN B C 1
ATOM 1583 O O . ASN B 1 51 ? -0.848 -16.578 8.297 1 92 51 ASN B O 1
ATOM 1587 N N . ALA B 1 52 ? -0.74 -18.719 7.852 1 92.62 52 ALA B N 1
ATOM 1588 C CA . ALA B 1 52 ? 0.552 -18.594 7.18 1 92.62 52 ALA B CA 1
ATOM 1589 C C . ALA B 1 52 ? 0.443 -17.719 5.938 1 92.62 52 ALA B C 1
ATOM 1591 O O . ALA B 1 52 ? 1.325 -16.906 5.668 1 92.62 52 ALA B O 1
ATOM 1592 N N . LEU B 1 53 ? -0.595 -17.906 5.223 1 94.12 53 LEU B N 1
ATOM 1593 C CA . LEU B 1 53 ? -0.831 -17.109 4.016 1 94.12 53 LEU B CA 1
ATOM 1594 C C . LEU B 1 53 ? -0.933 -15.633 4.352 1 94.12 53 LEU B C 1
ATOM 1596 O O . LEU B 1 53 ? -0.346 -14.789 3.66 1 94.12 53 LEU B O 1
ATOM 1600 N N . SER B 1 54 ? -1.624 -15.289 5.379 1 93.31 54 SER B N 1
ATOM 1601 C CA . SER B 1 54 ? -1.77 -13.906 5.816 1 93.31 54 SER B CA 1
ATOM 1602 C C . SER B 1 54 ? -0.422 -13.297 6.199 1 93.31 54 SER B C 1
ATOM 1604 O O . SER B 1 54 ? -0.159 -12.125 5.914 1 93.31 54 SER B O 1
ATOM 1606 N N . GLU B 1 55 ? 0.388 -14.094 6.812 1 91 55 GLU B N 1
ATOM 1607 C CA . GLU B 1 55 ? 1.717 -13.656 7.227 1 91 55 GLU B CA 1
ATOM 1608 C C . GLU B 1 55 ? 2.609 -13.383 6.02 1 91 55 GLU B C 1
ATOM 1610 O O . GLU B 1 55 ? 3.371 -12.414 6.008 1 91 55 GLU B O 1
ATOM 1615 N N . TYR B 1 56 ? 2.471 -14.25 5.055 1 91.31 56 TYR B N 1
ATOM 1616 C CA . TYR B 1 56 ? 3.27 -14.086 3.846 1 91.31 56 TYR B CA 1
ATOM 1617 C C . TYR B 1 56 ? 2.881 -12.82 3.102 1 91.31 56 TYR B C 1
ATOM 1619 O O . TYR B 1 56 ? 3.744 -12.102 2.588 1 91.31 56 TYR B O 1
ATOM 1627 N N . VAL B 1 57 ? 1.593 -12.523 3.018 1 92.81 57 VAL B N 1
ATOM 1628 C CA . VAL B 1 57 ? 1.096 -11.383 2.256 1 92.81 57 VAL B CA 1
ATOM 1629 C C . VAL B 1 57 ? 1.199 -10.109 3.1 1 92.81 57 VAL B C 1
ATOM 1631 O O . VAL B 1 57 ? 1.122 -9 2.57 1 92.81 57 VAL B O 1
ATOM 1634 N N . LYS B 1 58 ? 1.356 -10.172 4.426 1 91.38 58 LYS B N 1
ATOM 1635 C CA . LYS B 1 58 ? 1.521 -9.078 5.379 1 91.38 58 LYS B CA 1
ATOM 1636 C C . LYS B 1 58 ? 0.244 -8.25 5.488 1 91.38 58 LYS B C 1
ATOM 1638 O O . LYS B 1 58 ? 0.288 -7.02 5.414 1 91.38 58 LYS B O 1
ATOM 1643 N N . VAL B 1 59 ? -0.854 -8.992 5.613 1 89.69 59 VAL B N 1
ATOM 1644 C CA . VAL B 1 59 ? -2.143 -8.352 5.867 1 89.69 59 VAL B CA 1
ATOM 1645 C C . VAL B 1 59 ? -2.789 -8.969 7.105 1 89.69 59 VAL B C 1
ATOM 1647 O O . VAL B 1 59 ? -2.389 -10.055 7.547 1 89.69 59 VAL B O 1
ATOM 1650 N N . ASP B 1 60 ? -3.68 -8.234 7.652 1 88.19 60 ASP B N 1
ATOM 1651 C CA . ASP B 1 60 ? -4.328 -8.766 8.844 1 88.19 60 ASP B CA 1
ATOM 1652 C C . ASP B 1 60 ? -5.238 -9.945 8.492 1 88.19 60 ASP B C 1
ATOM 1654 O O . ASP B 1 60 ? -5.582 -10.141 7.32 1 88.19 60 ASP B O 1
ATOM 1658 N N . LYS B 1 61 ? -5.66 -10.617 9.508 1 90.31 61 LYS B N 1
ATOM 1659 C CA . LYS B 1 61 ? -6.395 -11.875 9.352 1 90.31 61 LYS B CA 1
ATOM 1660 C C . LYS B 1 61 ? -7.766 -11.633 8.734 1 90.31 61 LYS B C 1
ATOM 1662 O O . LYS B 1 61 ? -8.242 -12.438 7.93 1 90.31 61 LYS B O 1
ATOM 1667 N N . ALA B 1 62 ? -8.352 -10.562 9.133 1 91.06 62 ALA B N 1
ATOM 1668 C CA . ALA B 1 62 ? -9.688 -10.273 8.617 1 91.06 62 ALA B CA 1
ATOM 1669 C C . ALA B 1 62 ? -9.656 -9.992 7.121 1 91.06 62 ALA B C 1
ATOM 1671 O O . ALA B 1 62 ? -10.5 -10.484 6.371 1 91.06 62 ALA B O 1
ATOM 1672 N N . LEU B 1 63 ? -8.695 -9.258 6.66 1 90.12 63 LEU B N 1
ATOM 1673 C CA . LEU B 1 63 ? -8.508 -8.961 5.246 1 90.12 63 LEU B CA 1
ATOM 1674 C C . LEU B 1 63 ? -8.18 -10.227 4.461 1 90.12 63 LEU B C 1
ATOM 1676 O O . LEU B 1 63 ? -8.688 -10.422 3.354 1 90.12 63 LEU B O 1
ATOM 1680 N N . SER B 1 64 ? -7.371 -11.023 5.047 1 94.94 64 SER B N 1
ATOM 1681 C CA . SER B 1 64 ? -7.012 -12.281 4.406 1 94.94 64 SER B CA 1
ATOM 1682 C C . SER B 1 64 ? -8.234 -13.18 4.227 1 94.94 64 SER B C 1
ATOM 1684 O O . SER B 1 64 ? -8.422 -13.773 3.166 1 94.94 64 SER B O 1
ATOM 1686 N N . ALA B 1 65 ? -9.008 -13.242 5.277 1 95.56 65 ALA B N 1
ATOM 1687 C CA . ALA B 1 65 ? -10.211 -14.086 5.23 1 95.56 65 ALA B CA 1
ATOM 1688 C C . ALA B 1 65 ? -11.156 -13.625 4.125 1 95.56 65 ALA B C 1
ATOM 1690 O O . ALA B 1 65 ? -11.711 -14.445 3.391 1 95.56 65 ALA B O 1
ATOM 1691 N N . ARG B 1 66 ? -11.289 -12.391 4.023 1 96.44 66 ARG B N 1
ATOM 1692 C CA . ARG B 1 66 ? -12.164 -11.82 3.004 1 96.44 66 ARG B CA 1
ATOM 1693 C C . ARG B 1 66 ? -11.625 -12.094 1.603 1 96.44 66 ARG B C 1
ATOM 1695 O O . ARG B 1 66 ? -12.383 -12.445 0.696 1 96.44 66 ARG B O 1
ATOM 1702 N N . ALA B 1 67 ? -10.383 -11.883 1.448 1 97.25 67 ALA B N 1
ATOM 1703 C CA . ALA B 1 67 ? -9.758 -12.109 0.149 1 97.25 67 ALA B CA 1
ATOM 1704 C C . ALA B 1 67 ? -9.844 -13.578 -0.257 1 97.25 67 ALA B C 1
ATOM 1706 O O . ALA B 1 67 ? -10.164 -13.891 -1.404 1 97.25 67 ALA B O 1
ATOM 1707 N N . ILE B 1 68 ? -9.609 -14.422 0.687 1 96.56 68 ILE B N 1
ATOM 1708 C CA . ILE B 1 68 ? -9.625 -15.859 0.418 1 96.56 68 ILE B CA 1
ATOM 1709 C C . ILE B 1 68 ? -11.047 -16.312 0.095 1 96.56 68 ILE B C 1
ATOM 1711 O O . ILE B 1 68 ? -11.258 -17.094 -0.836 1 96.56 68 ILE B O 1
ATOM 1715 N N . LYS B 1 69 ? -11.961 -15.836 0.876 1 97.38 69 LYS B N 1
ATOM 1716 C CA . LYS B 1 69 ? -13.359 -16.141 0.602 1 97.38 69 LYS B CA 1
ATOM 1717 C C . LYS B 1 69 ? -13.742 -15.727 -0.815 1 97.38 69 LYS B C 1
ATOM 1719 O O . LYS B 1 69 ? -14.383 -16.5 -1.539 1 97.38 69 LYS B O 1
ATOM 1724 N N . LYS B 1 70 ? -13.352 -14.594 -1.208 1 98.19 70 LYS B N 1
ATOM 1725 C CA . LYS B 1 70 ? -13.633 -14.094 -2.549 1 98.19 70 LYS B CA 1
ATOM 1726 C C . LYS B 1 70 ? -12.992 -14.969 -3.613 1 98.19 70 LYS B C 1
ATOM 1728 O O . LYS B 1 70 ? -13.609 -15.281 -4.633 1 98.19 70 LYS B O 1
ATOM 1733 N N . LEU B 1 71 ? -11.805 -15.383 -3.371 1 98.38 71 LEU B N 1
ATOM 1734 C CA . LEU B 1 71 ? -11.062 -16.203 -4.332 1 98.38 71 LEU B CA 1
ATOM 1735 C C . LEU B 1 71 ? -11.68 -17.578 -4.453 1 98.38 71 LEU B C 1
ATOM 1737 O O . LEU B 1 71 ? -11.672 -18.188 -5.535 1 98.38 71 LEU B O 1
ATOM 1741 N N . ILE B 1 72 ? -12.219 -18.031 -3.352 1 97.62 72 ILE B N 1
ATOM 1742 C CA . ILE B 1 72 ? -12.922 -19.312 -3.377 1 97.62 72 ILE B CA 1
ATOM 1743 C C . ILE B 1 72 ? -14.211 -19.172 -4.184 1 97.62 72 ILE B C 1
ATOM 1745 O O . ILE B 1 72 ? -14.516 -20 -5.039 1 97.62 72 ILE B O 1
ATOM 1749 N N . GLU B 1 73 ? -14.914 -18.141 -3.943 1 98.12 73 GLU B N 1
ATOM 1750 C CA . GLU B 1 73 ? -16.156 -17.875 -4.656 1 98.12 73 GLU B CA 1
ATOM 1751 C C . GLU B 1 73 ? -15.914 -17.719 -6.156 1 98.12 73 GLU B C 1
ATOM 1753 O O . GLU B 1 73 ? -16.734 -18.141 -6.969 1 98.12 73 GLU B O 1
ATOM 1758 N N . LEU B 1 74 ? -14.789 -17.188 -6.512 1 98.12 74 LEU B N 1
ATOM 1759 C CA . LEU B 1 74 ? -14.453 -16.953 -7.91 1 98.12 74 LEU B CA 1
ATOM 1760 C C . LEU B 1 74 ? -13.875 -18.203 -8.555 1 98.12 74 LEU B C 1
ATOM 1762 O O . LEU B 1 74 ? -13.602 -18.219 -9.758 1 98.12 74 LEU B O 1
ATOM 1766 N N . GLY B 1 75 ? -13.617 -19.234 -7.695 1 98.19 75 GLY B N 1
ATOM 1767 C CA . GLY B 1 75 ? -13.117 -20.5 -8.211 1 98.19 75 GLY B CA 1
ATOM 1768 C C . GLY B 1 75 ? -11.609 -20.516 -8.383 1 98.19 75 GLY B C 1
ATOM 1769 O O . GLY B 1 75 ? -11.078 -21.328 -9.141 1 98.19 75 GLY B O 1
ATOM 1770 N N . TYR B 1 76 ? -10.891 -19.609 -7.762 1 98.5 76 TYR B N 1
ATOM 1771 C CA . TYR B 1 76 ? -9.445 -19.531 -7.895 1 98.5 76 TYR B CA 1
ATOM 1772 C C . TYR B 1 76 ? -8.75 -20.359 -6.82 1 98.5 76 TYR B C 1
ATOM 1774 O O . TYR B 1 76 ? -7.641 -20.859 -7.027 1 98.5 76 TYR B O 1
ATOM 1782 N N . VAL B 1 77 ? -9.383 -20.469 -5.652 1 98.06 77 VAL B N 1
ATOM 1783 C CA . VAL B 1 77 ? -8.789 -21.156 -4.516 1 98.06 77 VAL B CA 1
ATOM 1784 C C . VAL B 1 77 ? -9.742 -22.234 -4.008 1 98.06 77 VAL B C 1
ATOM 1786 O O . VAL B 1 77 ? -10.961 -22.062 -4.047 1 98.06 77 VAL B O 1
ATOM 1789 N N . GLU B 1 78 ? -9.242 -23.281 -3.576 1 96.94 78 GLU B N 1
ATOM 1790 C CA . GLU B 1 78 ? -10.031 -24.328 -2.936 1 96.94 78 GLU B CA 1
ATOM 1791 C C . GLU B 1 78 ? -9.469 -24.672 -1.56 1 96.94 78 GLU B C 1
ATOM 1793 O O . GLU B 1 78 ? -8.266 -24.578 -1.33 1 96.94 78 GLU B O 1
ATOM 1798 N N . LYS B 1 79 ? -10.359 -25.062 -0.729 1 92.44 79 LYS B N 1
ATOM 1799 C CA . LYS B 1 79 ? -10.023 -25.516 0.623 1 92.44 79 LYS B CA 1
ATOM 1800 C C . LYS B 1 79 ? -10.047 -27.031 0.723 1 92.44 79 LYS B C 1
ATOM 1802 O O . LYS B 1 79 ? -10.992 -27.672 0.264 1 92.44 79 LYS B O 1
ATOM 1807 N N . ILE B 1 80 ? -8.977 -27.547 1.284 1 90.06 80 ILE B N 1
ATOM 1808 C CA . ILE B 1 80 ? -8.961 -28.984 1.528 1 90.06 80 ILE B CA 1
ATOM 1809 C C . ILE B 1 80 ? -8.75 -29.25 3.018 1 90.06 80 ILE B C 1
ATOM 1811 O O . ILE B 1 80 ? -7.805 -28.75 3.617 1 90.06 80 ILE B O 1
ATOM 1815 N N . ILE B 1 81 ? -9.734 -29.891 3.604 1 84.19 81 ILE B N 1
ATOM 1816 C CA . ILE B 1 81 ? -9.695 -30.188 5.031 1 84.19 81 ILE B CA 1
ATOM 1817 C C . ILE B 1 81 ? -8.617 -31.219 5.316 1 84.19 81 ILE B C 1
ATOM 1819 O O . ILE B 1 81 ? -8.461 -32.188 4.562 1 84.19 81 ILE B O 1
ATOM 1823 N N . ASN B 1 82 ? -7.75 -30.812 6.223 1 71.31 82 ASN B N 1
ATOM 1824 C CA . ASN B 1 82 ? -6.734 -31.766 6.66 1 71.31 82 ASN B CA 1
ATOM 1825 C C . ASN B 1 82 ? -7.344 -32.906 7.484 1 71.31 82 ASN B C 1
ATOM 1827 O O . ASN B 1 82 ? -8.062 -32.656 8.453 1 71.31 82 ASN B O 1
ATOM 1831 N N . SER B 1 83 ? -7.188 -34.062 6.965 1 67.75 83 SER B N 1
ATOM 1832 C CA . SER B 1 83 ? -7.719 -35.25 7.617 1 67.75 83 SER B CA 1
ATOM 1833 C C . SER B 1 83 ? -7.254 -35.344 9.07 1 67.75 83 SER B C 1
ATOM 1835 O O . SER B 1 83 ? -7.957 -35.875 9.922 1 67.75 83 SER B O 1
ATOM 1837 N N . LYS B 1 84 ? -6.203 -34.844 9.32 1 69.19 84 LYS B N 1
ATOM 1838 C CA . LYS B 1 84 ? -5.609 -35 10.648 1 69.19 84 LYS B CA 1
ATOM 1839 C C . LYS B 1 84 ? -6.043 -33.875 11.578 1 69.19 84 LYS B C 1
ATOM 1841 O O . LYS B 1 84 ? -5.953 -34 12.797 1 69.19 84 LYS B O 1
ATOM 1846 N N . ASP B 1 85 ? -6.324 -32.844 11.078 1 67.56 85 ASP B N 1
ATOM 1847 C CA . ASP B 1 85 ? -6.805 -31.688 11.852 1 67.56 85 ASP B CA 1
ATOM 1848 C C . ASP B 1 85 ? -7.992 -31.031 11.156 1 67.56 85 ASP B C 1
ATOM 1850 O O . ASP B 1 85 ? -7.809 -30.188 10.266 1 67.56 85 ASP B O 1
ATOM 1854 N N . VAL B 1 86 ? -9.172 -31.375 11.594 1 63.12 86 VAL B N 1
ATOM 1855 C CA . VAL B 1 86 ? -10.422 -31 10.953 1 63.12 86 VAL B CA 1
ATOM 1856 C C . VAL B 1 86 ? -10.609 -29.484 11.055 1 63.12 86 VAL B C 1
ATOM 1858 O O . VAL B 1 86 ? -11.328 -28.891 10.25 1 63.12 86 VAL B O 1
ATOM 1861 N N . ARG B 1 87 ? -9.75 -28.906 11.922 1 65 87 ARG B N 1
ATOM 1862 C CA . ARG B 1 87 ? -9.922 -27.469 12.102 1 65 87 ARG B CA 1
ATOM 1863 C C . ARG B 1 87 ? -8.977 -26.688 11.195 1 65 87 ARG B C 1
ATOM 1865 O O . ARG B 1 87 ? -9.156 -25.484 10.984 1 65 87 ARG B O 1
ATOM 1872 N N . ALA B 1 88 ? -8.211 -27.547 10.672 1 77.25 88 ALA B N 1
ATOM 1873 C CA . ALA B 1 88 ? -7.227 -26.875 9.828 1 77.25 88 ALA B CA 1
ATOM 1874 C C . ALA B 1 88 ? -7.449 -27.188 8.359 1 77.25 88 ALA B C 1
ATOM 1876 O O . ALA B 1 88 ? -7.734 -28.344 8 1 77.25 88 ALA B O 1
ATOM 1877 N N . TYR B 1 89 ? -7.648 -26.141 7.645 1 86.94 89 TYR B N 1
ATOM 1878 C CA . TYR B 1 89 ? -7.734 -26.375 6.207 1 86.94 89 TYR B CA 1
ATOM 1879 C C . TYR B 1 89 ? -6.484 -25.875 5.496 1 86.94 89 TYR B C 1
ATOM 1881 O O . TYR B 1 89 ? -5.77 -25.016 6.012 1 86.94 89 TYR B O 1
ATOM 1889 N N . LYS B 1 90 ? -6.203 -26.594 4.445 1 93.25 90 LYS B N 1
ATOM 1890 C CA . LYS B 1 90 ? -5.133 -26.203 3.537 1 93.25 90 LYS B CA 1
ATOM 1891 C C . LYS B 1 90 ? -5.691 -25.531 2.281 1 93.25 90 LYS B C 1
ATOM 1893 O O . LYS B 1 90 ? -6.809 -25.844 1.858 1 93.25 90 LYS B O 1
ATOM 1898 N N . LEU B 1 91 ? -4.898 -24.625 1.734 1 96.31 91 LEU B N 1
ATOM 1899 C CA . LEU B 1 91 ? -5.355 -23.859 0.582 1 96.31 91 LEU B CA 1
ATOM 1900 C C . LEU B 1 91 ? -4.559 -24.219 -0.666 1 96.31 91 LEU B C 1
ATOM 1902 O O . LEU B 1 91 ? -3.332 -24.359 -0.607 1 96.31 91 LEU B O 1
ATOM 1906 N N . TYR B 1 92 ? -5.305 -24.406 -1.729 1 96.81 92 TYR B N 1
ATOM 1907 C CA . TYR B 1 92 ? -4.695 -24.75 -3.006 1 96.81 92 TYR B CA 1
ATOM 1908 C C . TYR B 1 92 ? -5.262 -23.906 -4.137 1 96.81 92 TYR B C 1
ATOM 1910 O O . TYR B 1 92 ? -6.426 -23.5 -4.09 1 96.81 92 TYR B O 1
ATOM 1918 N N . LEU B 1 93 ? -4.418 -23.703 -5.137 1 97.94 93 LEU B N 1
ATOM 1919 C CA . LEU B 1 93 ? -4.902 -23.062 -6.348 1 97.94 93 LEU B CA 1
ATOM 1920 C C . LEU B 1 93 ? -5.629 -24.047 -7.246 1 97.94 93 LEU B C 1
ATOM 1922 O O . LEU B 1 93 ? -5.219 -25.203 -7.359 1 97.94 93 LEU B O 1
ATOM 1926 N N . THR B 1 94 ? -6.691 -23.547 -7.859 1 97.94 94 THR B N 1
ATOM 1927 C CA . THR B 1 94 ? -7.328 -24.328 -8.914 1 97.94 94 THR B CA 1
ATOM 1928 C C . THR B 1 94 ? -6.555 -24.203 -10.219 1 97.94 94 THR B C 1
ATOM 1930 O O . THR B 1 94 ? -5.625 -23.391 -10.32 1 97.94 94 THR B O 1
ATOM 1933 N N . GLU B 1 95 ? -6.949 -25 -11.203 1 97.44 95 GLU B N 1
ATOM 1934 C CA . GLU B 1 95 ? -6.348 -24.891 -12.531 1 97.44 95 GLU B CA 1
ATOM 1935 C C . GLU B 1 95 ? -6.66 -23.531 -13.164 1 97.44 95 GLU B C 1
ATOM 1937 O O . GLU B 1 95 ? -5.832 -22.969 -13.883 1 97.44 95 GLU B O 1
ATOM 1942 N N . LYS B 1 96 ? -7.805 -23.062 -12.812 1 97.44 96 LYS B N 1
ATOM 1943 C CA . LYS B 1 96 ? -8.195 -21.734 -13.258 1 97.44 96 LYS B CA 1
ATOM 1944 C C . LYS B 1 96 ? -7.219 -20.672 -12.75 1 97.44 96 LYS B C 1
ATOM 1946 O O . LYS B 1 96 ? -6.82 -19.781 -13.508 1 97.44 96 LYS B O 1
ATOM 1951 N N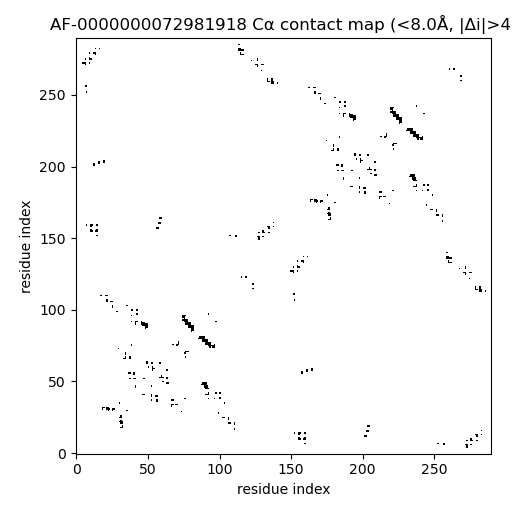 . ALA B 1 97 ? -6.863 -20.781 -11.547 1 97.81 97 ALA B N 1
ATOM 1952 C CA . ALA B 1 97 ? -5.945 -19.828 -10.93 1 97.81 97 ALA B CA 1
ATOM 1953 C C . ALA B 1 97 ? -4.547 -19.953 -11.531 1 97.81 97 ALA B C 1
ATOM 1955 O O . ALA B 1 97 ? -3.898 -18.938 -11.812 1 97.81 97 ALA B O 1
ATOM 1956 N N . LYS B 1 98 ? -4.117 -21.125 -11.711 1 97.56 98 LYS B N 1
ATOM 1957 C CA . LYS B 1 98 ? -2.787 -21.344 -12.273 1 97.56 98 LYS B CA 1
ATOM 1958 C C . LYS B 1 98 ? -2.68 -20.75 -13.68 1 97.56 98 LYS B C 1
ATOM 1960 O O . LYS B 1 98 ? -1.619 -20.266 -14.078 1 97.56 98 LYS B O 1
ATOM 1965 N N . ALA B 1 99 ? -3.777 -20.797 -14.367 1 97.31 99 ALA B N 1
ATOM 1966 C CA . ALA B 1 99 ? -3.812 -20.297 -15.734 1 97.31 99 ALA B CA 1
ATOM 1967 C C . ALA B 1 99 ? -3.705 -18.766 -15.766 1 97.31 99 ALA B C 1
ATOM 1969 O O . ALA B 1 99 ? -3.283 -18.188 -16.766 1 97.31 99 ALA B O 1
ATOM 1970 N N . VAL B 1 100 ? -4.016 -18.109 -14.641 1 97.5 100 VAL B N 1
ATOM 1971 C CA . VAL B 1 100 ? -4.039 -16.641 -14.641 1 97.5 100 VAL B CA 1
ATOM 1972 C C . VAL B 1 100 ? -2.729 -16.109 -14.078 1 97.5 100 VAL B C 1
ATOM 1974 O O . VAL B 1 100 ? -2.402 -14.93 -14.266 1 97.5 100 VAL B O 1
ATOM 1977 N N . VAL B 1 101 ? -1.918 -16.938 -13.508 1 97.06 101 VAL B N 1
ATOM 1978 C CA . VAL B 1 101 ? -0.674 -16.516 -12.875 1 97.06 101 VAL B CA 1
ATOM 1979 C C . VAL B 1 101 ? 0.214 -15.812 -13.898 1 97.06 101 VAL B C 1
ATOM 1981 O O . VAL B 1 101 ? 0.738 -14.727 -13.633 1 97.06 101 VAL B O 1
ATOM 1984 N N . PRO B 1 102 ? 0.294 -16.328 -15.141 1 97 102 PRO B N 1
ATOM 1985 C CA . PRO B 1 102 ? 1.116 -15.633 -16.125 1 97 102 PRO B CA 1
ATOM 1986 C C . PRO B 1 102 ? 0.588 -14.234 -16.453 1 97 102 PRO B C 1
ATOM 1988 O O . PRO B 1 102 ? 1.372 -13.328 -16.734 1 97 102 PRO B O 1
ATOM 1991 N N . GLU B 1 103 ? -0.701 -14.047 -16.406 1 97.38 103 GLU B N 1
ATOM 1992 C CA . GLU B 1 103 ? -1.303 -12.742 -16.688 1 97.38 103 GLU B CA 1
ATOM 1993 C C . GLU B 1 103 ? -1.019 -11.758 -15.547 1 97.38 103 GLU B C 1
ATOM 1995 O O . GLU B 1 103 ? -0.784 -10.57 -15.797 1 97.38 103 GLU B O 1
ATOM 2000 N N . ILE B 1 104 ? -1.046 -12.258 -14.367 1 97.12 104 ILE B N 1
ATOM 2001 C CA . 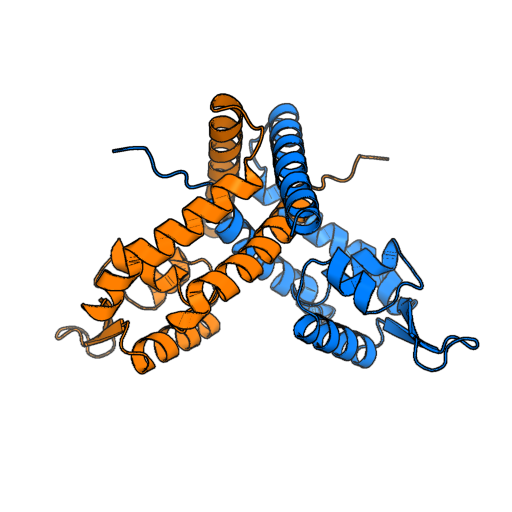ILE B 1 104 ? -0.696 -11.43 -13.219 1 97.12 104 ILE B CA 1
ATOM 2002 C C . ILE B 1 104 ? 0.757 -10.977 -13.328 1 97.12 104 ILE B C 1
ATOM 2004 O O . ILE B 1 104 ? 1.063 -9.805 -13.133 1 97.12 104 ILE B O 1
ATOM 2008 N N . ARG B 1 105 ? 1.61 -11.883 -13.695 1 95.62 105 ARG B N 1
ATOM 2009 C CA . ARG B 1 105 ? 3.033 -11.586 -13.82 1 95.62 105 ARG B CA 1
ATOM 2010 C C . ARG B 1 105 ? 3.291 -10.594 -14.953 1 95.62 105 ARG B C 1
ATOM 2012 O O . ARG B 1 105 ? 4.137 -9.703 -14.828 1 95.62 105 ARG B O 1
ATOM 2019 N N . LYS B 1 106 ? 2.588 -10.773 -16.016 1 96.81 106 LYS B N 1
ATOM 2020 C CA . LYS B 1 106 ? 2.711 -9.852 -17.141 1 96.81 106 LYS B CA 1
ATOM 2021 C C . LYS B 1 106 ? 2.326 -8.43 -16.734 1 96.81 106 LYS B C 1
ATOM 2023 O O . LYS B 1 106 ? 3.021 -7.473 -17.078 1 96.81 106 LYS B O 1
ATOM 2028 N N . ALA B 1 107 ? 1.226 -8.336 -16.062 1 96.75 107 ALA B N 1
ATOM 2029 C CA . ALA B 1 107 ? 0.79 -7.027 -15.578 1 96.75 107 ALA B CA 1
ATOM 2030 C C . ALA B 1 107 ? 1.809 -6.434 -14.609 1 96.75 107 ALA B C 1
ATOM 2032 O O . ALA B 1 107 ? 2.123 -5.242 -14.688 1 96.75 107 ALA B O 1
ATOM 2033 N N . SER B 1 108 ? 2.324 -7.262 -13.719 1 95.94 108 SER B N 1
ATOM 2034 C CA . SER B 1 108 ? 3.328 -6.832 -12.75 1 95.94 108 SER B CA 1
ATOM 2035 C C . SER B 1 108 ? 4.602 -6.363 -13.445 1 95.94 108 SER B C 1
ATOM 2037 O O . SER B 1 108 ? 5.195 -5.359 -13.055 1 95.94 108 SER B O 1
ATOM 2039 N N . ASP B 1 109 ? 4.977 -7.086 -14.461 1 95.5 109 ASP B N 1
ATOM 2040 C CA . ASP B 1 109 ? 6.164 -6.727 -15.227 1 95.5 109 ASP B CA 1
ATOM 2041 C C . ASP B 1 109 ? 5.965 -5.402 -15.961 1 95.5 109 ASP B C 1
ATOM 2043 O O . ASP B 1 109 ? 6.895 -4.602 -16.078 1 95.5 109 ASP B O 1
ATOM 2047 N N . GLY B 1 110 ? 4.762 -5.238 -16.531 1 95.94 110 GLY B N 1
ATOM 2048 C CA . GLY B 1 110 ? 4.441 -3.961 -17.156 1 95.94 110 GLY B CA 1
ATOM 2049 C C . GLY B 1 110 ? 4.57 -2.789 -16.203 1 95.94 110 GLY B C 1
ATOM 2050 O O . GLY B 1 110 ? 5.129 -1.748 -16.562 1 95.94 110 GLY B O 1
ATOM 2051 N N . TRP B 1 111 ? 4.094 -2.977 -15 1 96.44 111 TRP B N 1
ATOM 2052 C CA . TRP B 1 111 ? 4.199 -1.942 -13.977 1 96.44 111 TRP B CA 1
ATOM 2053 C C . TRP B 1 111 ? 5.66 -1.67 -13.625 1 96.44 111 TRP B C 1
ATOM 2055 O O . TRP B 1 111 ? 6.078 -0.513 -13.539 1 96.44 111 TRP B O 1
ATOM 2065 N N . LEU B 1 112 ? 6.395 -2.725 -13.43 1 95.88 112 LEU B N 1
ATOM 2066 C CA . LEU B 1 112 ? 7.812 -2.602 -13.094 1 95.88 112 LEU B CA 1
ATOM 2067 C C . LEU B 1 112 ? 8.555 -1.808 -14.172 1 95.88 112 LEU B C 1
ATOM 2069 O O . LEU B 1 112 ? 9.414 -0.981 -13.852 1 95.88 112 LEU B O 1
ATOM 2073 N N . HIS B 1 113 ? 8.203 -2.074 -15.383 1 95.5 113 HIS B N 1
ATOM 2074 C CA . HIS B 1 113 ? 8.82 -1.355 -16.484 1 95.5 113 HIS B CA 1
ATOM 2075 C C . HIS B 1 113 ? 8.539 0.141 -16.406 1 95.5 113 HIS B C 1
ATOM 2077 O O . HIS B 1 113 ? 9.438 0.96 -16.625 1 95.5 113 HIS B O 1
ATOM 2083 N N . ILE B 1 114 ? 7.363 0.481 -16 1 96.31 114 ILE B N 1
ATOM 2084 C CA . ILE B 1 114 ? 6.961 1.88 -15.898 1 96.31 114 ILE B CA 1
ATOM 2085 C C . ILE B 1 114 ? 7.762 2.564 -14.797 1 96.31 114 ILE B C 1
ATOM 2087 O O . ILE B 1 114 ? 8.383 3.604 -15.023 1 96.31 114 ILE B O 1
ATOM 2091 N N . ILE B 1 115 ? 7.855 1.961 -13.641 1 96.62 115 ILE B N 1
ATOM 2092 C CA . ILE B 1 115 ? 8.391 2.676 -12.492 1 96.62 115 ILE B CA 1
ATOM 2093 C C . ILE B 1 115 ? 9.922 2.656 -12.531 1 96.62 115 ILE B C 1
ATOM 2095 O O . ILE B 1 115 ? 10.578 3.451 -11.859 1 96.62 115 ILE B O 1
ATOM 2099 N N . THR B 1 116 ? 10.492 1.788 -13.289 1 96.88 116 THR B N 1
ATOM 2100 C CA . THR B 1 116 ? 11.945 1.708 -13.32 1 96.88 116 THR B CA 1
ATOM 2101 C C . THR B 1 116 ? 12.492 2.295 -14.617 1 96.88 116 THR B C 1
ATOM 2103 O O . THR B 1 116 ? 13.664 2.098 -14.953 1 96.88 116 THR B O 1
ATOM 2106 N N . ASN B 1 117 ? 11.586 2.865 -15.336 1 95.69 117 ASN B N 1
ATOM 2107 C CA . ASN B 1 117 ? 12.031 3.514 -16.562 1 95.69 117 ASN B CA 1
ATOM 2108 C C . ASN B 1 117 ? 13.172 4.496 -16.297 1 95.69 117 ASN B C 1
ATOM 2110 O O . ASN B 1 117 ? 13.07 5.34 -15.406 1 95.69 117 ASN B O 1
ATOM 2114 N N . GLY B 1 118 ? 14.32 4.324 -17.016 1 95.06 118 GLY B N 1
ATOM 2115 C CA . GLY B 1 118 ? 15.445 5.246 -16.875 1 95.06 118 GLY B CA 1
ATOM 2116 C C . GLY B 1 118 ? 16.438 4.82 -15.82 1 95.06 118 GLY B C 1
ATOM 2117 O O . GLY B 1 118 ? 17.516 5.398 -15.719 1 95.06 118 GLY B O 1
ATOM 2118 N N . LEU B 1 119 ? 16.094 3.885 -15.008 1 96.25 119 LEU B N 1
ATOM 2119 C CA . LEU B 1 119 ? 17.062 3.355 -14.039 1 96.25 119 LEU B CA 1
ATOM 2120 C C . LEU B 1 119 ? 18 2.361 -14.703 1 96.25 119 LEU B C 1
ATOM 2122 O O . LEU B 1 119 ? 17.578 1.539 -15.516 1 96.25 119 LEU B O 1
ATOM 2126 N N . THR B 1 120 ? 19.266 2.422 -14.375 1 96.75 120 THR B N 1
ATOM 2127 C CA . THR B 1 120 ? 20.219 1.425 -14.836 1 96.75 120 THR B CA 1
ATOM 2128 C C . THR B 1 120 ? 20 0.092 -14.125 1 96.75 120 THR B C 1
ATOM 2130 O O . THR B 1 120 ? 19.312 0.036 -13.102 1 96.75 120 THR B O 1
ATOM 2133 N N . GLU B 1 121 ? 20.531 -0.923 -14.703 1 95.12 121 GLU B N 1
ATOM 2134 C CA . GLU B 1 121 ? 20.422 -2.229 -14.062 1 95.12 121 GLU B CA 1
ATOM 2135 C C . GLU B 1 121 ? 21.062 -2.215 -12.672 1 95.12 121 GLU B C 1
ATOM 2137 O O . GLU B 1 121 ? 20.547 -2.85 -11.75 1 95.12 121 GLU B O 1
ATOM 2142 N N . GLU B 1 122 ? 22.078 -1.452 -12.547 1 96.31 122 GLU B N 1
ATOM 2143 C CA . GLU B 1 122 ? 22.734 -1.319 -11.25 1 96.31 122 GLU B CA 1
ATOM 2144 C C . GLU B 1 122 ? 21.844 -0.603 -10.242 1 96.31 122 GLU B C 1
ATOM 2146 O O . GLU B 1 122 ? 21.781 -0.987 -9.07 1 96.31 122 GLU B O 1
ATOM 2151 N N . GLU B 1 123 ? 21.172 0.405 -10.688 1 96.62 123 GLU B N 1
ATOM 2152 C CA . GLU B 1 123 ? 20.25 1.141 -9.828 1 96.62 123 GLU B CA 1
ATOM 2153 C C . GLU B 1 123 ? 19.094 0.262 -9.391 1 96.62 123 GLU B C 1
ATOM 2155 O O . GLU B 1 123 ? 18.672 0.307 -8.227 1 96.62 123 GLU B O 1
ATOM 2160 N N . LYS B 1 124 ? 18.609 -0.544 -10.32 1 96.44 124 LYS B N 1
ATOM 2161 C CA . LYS B 1 124 ? 17.531 -1.465 -10.016 1 96.44 124 LYS B CA 1
ATOM 2162 C C . LYS B 1 124 ? 17.938 -2.482 -8.961 1 96.44 124 LYS B C 1
ATOM 2164 O O . LYS B 1 124 ? 17.203 -2.74 -8.008 1 96.44 124 LYS B O 1
ATOM 2169 N N . GLU B 1 125 ? 19.078 -2.98 -9.141 1 96.06 125 GLU B N 1
ATOM 2170 C CA . GLU B 1 125 ? 19.578 -3.955 -8.18 1 96.06 125 GLU B CA 1
ATOM 2171 C C . GLU B 1 125 ? 19.812 -3.316 -6.812 1 96.06 125 GLU B C 1
ATOM 2173 O O . GLU B 1 125 ? 19.531 -3.932 -5.781 1 96.06 125 GLU B O 1
ATOM 2178 N N . THR B 1 126 ? 20.312 -2.123 -6.82 1 97.19 126 THR B N 1
ATOM 2179 C CA . THR B 1 126 ? 20.594 -1.406 -5.578 1 97.19 126 THR B CA 1
ATOM 2180 C C . THR B 1 126 ? 19.297 -1.161 -4.805 1 97.19 126 THR B C 1
ATOM 2182 O O . THR B 1 126 ? 19.219 -1.442 -3.605 1 97.19 126 THR B O 1
ATOM 2185 N N . VAL B 1 127 ? 18.328 -0.678 -5.504 1 97.44 127 VAL B N 1
ATOM 2186 C CA . VAL B 1 127 ? 17.078 -0.361 -4.816 1 97.44 127 VAL B CA 1
ATOM 2187 C C . VAL B 1 127 ? 16.406 -1.647 -4.336 1 97.44 127 VAL B C 1
ATOM 2189 O O . VAL B 1 127 ? 15.852 -1.692 -3.236 1 97.44 127 VAL B O 1
ATOM 2192 N N . GLU B 1 128 ? 16.453 -2.654 -5.137 1 97.25 128 GLU B N 1
ATOM 2193 C CA . GLU B 1 128 ? 15.898 -3.936 -4.727 1 97.25 128 GLU B CA 1
ATOM 2194 C C . GLU B 1 128 ? 16.578 -4.461 -3.469 1 97.25 128 GLU B C 1
ATOM 2196 O O . GLU B 1 128 ? 15.906 -4.922 -2.539 1 97.25 128 GLU B O 1
ATOM 2201 N N . CYS B 1 129 ? 17.875 -4.348 -3.449 1 97.25 129 CYS B N 1
ATOM 2202 C CA . CYS B 1 129 ? 18.641 -4.836 -2.312 1 97.25 129 CYS B CA 1
ATOM 2203 C C . CYS B 1 129 ? 18.328 -4.031 -1.056 1 97.25 129 CYS B C 1
ATOM 2205 O O . CYS B 1 129 ? 18.141 -4.602 0.022 1 97.25 129 CYS B O 1
ATOM 2207 N N . LEU B 1 130 ? 18.266 -2.779 -1.159 1 97.62 130 LEU B N 1
ATOM 2208 C CA . LEU B 1 130 ? 18 -1.918 -0.016 1 97.62 130 LEU B CA 1
ATOM 2209 C C . LEU B 1 130 ? 16.578 -2.145 0.503 1 97.62 130 LEU B C 1
ATOM 2211 O O . LEU B 1 130 ? 16.359 -2.172 1.715 1 97.62 130 LEU B O 1
ATOM 2215 N N . LEU B 1 131 ? 15.633 -2.328 -0.422 1 97.75 131 LEU B N 1
ATOM 2216 C CA . LEU B 1 131 ? 14.258 -2.619 -0.025 1 97.75 131 LEU B CA 1
ATOM 2217 C C . LEU B 1 131 ? 14.164 -3.98 0.657 1 97.75 131 LEU B C 1
ATOM 2219 O O . LEU B 1 131 ? 13.414 -4.148 1.619 1 97.75 131 LEU B O 1
ATOM 2223 N N . LYS B 1 132 ? 14.914 -4.902 0.117 1 97 132 LYS B N 1
ATOM 2224 C CA . LYS B 1 132 ? 14.984 -6.211 0.763 1 97 132 LYS B CA 1
ATOM 2225 C C . LYS B 1 132 ? 15.477 -6.09 2.201 1 97 132 LYS B C 1
ATOM 2227 O O . LYS B 1 132 ? 14.914 -6.699 3.111 1 97 132 LYS B O 1
ATOM 2232 N N . ASN B 1 133 ? 16.5 -5.32 2.387 1 96.94 133 ASN B N 1
ATOM 2233 C CA . ASN B 1 133 ? 17.031 -5.102 3.725 1 96.94 133 ASN B CA 1
ATOM 2234 C C . ASN B 1 133 ? 16 -4.438 4.641 1 96.94 133 ASN B C 1
ATOM 2236 O O . ASN B 1 133 ? 15.883 -4.805 5.809 1 96.94 133 ASN B O 1
ATOM 2240 N N . MET B 1 134 ? 15.336 -3.482 4.121 1 97.12 134 MET B N 1
ATOM 2241 C CA . MET B 1 134 ? 14.281 -2.816 4.883 1 97.12 134 MET B CA 1
ATOM 2242 C C . MET B 1 134 ? 13.195 -3.807 5.289 1 97.12 134 MET B C 1
ATOM 2244 O O . MET B 1 134 ? 12.727 -3.787 6.43 1 97.12 134 MET B O 1
ATOM 2248 N N . TYR B 1 135 ? 12.844 -4.641 4.352 1 95.56 135 TYR B N 1
ATOM 2249 C CA . TYR B 1 135 ? 11.828 -5.656 4.629 1 95.56 135 TYR B CA 1
ATOM 2250 C C . TYR B 1 135 ? 12.305 -6.625 5.703 1 95.56 135 TYR B C 1
ATOM 2252 O O . TYR B 1 135 ? 11.531 -7.027 6.574 1 95.56 135 TYR B O 1
ATOM 2260 N N . MET B 1 136 ? 13.516 -6.98 5.637 1 95.44 136 MET B N 1
ATOM 2261 C CA . MET B 1 136 ? 14.078 -7.906 6.621 1 95.44 136 MET B CA 1
ATOM 2262 C C . MET B 1 136 ? 14.047 -7.293 8.016 1 95.44 136 MET B C 1
ATOM 2264 O O . MET B 1 136 ? 13.891 -8.008 9.008 1 95.44 136 MET B O 1
ATOM 2268 N N . ASN B 1 137 ? 14.211 -6.016 8.117 1 95.25 137 ASN B N 1
ATOM 2269 C CA . ASN B 1 137 ? 14.125 -5.32 9.398 1 95.25 137 ASN B CA 1
ATOM 2270 C C . ASN B 1 137 ? 12.742 -5.465 10.023 1 95.25 137 ASN B C 1
ATOM 2272 O O . ASN B 1 137 ? 12.617 -5.492 11.25 1 95.25 137 ASN B O 1
ATOM 2276 N N . ILE B 1 138 ? 11.695 -5.527 9.195 1 93 138 ILE B N 1
ATOM 2277 C CA . ILE B 1 138 ? 10.328 -5.68 9.672 1 93 138 ILE B CA 1
ATOM 2278 C C . ILE B 1 138 ? 10.156 -7.059 10.305 1 93 138 ILE B C 1
ATOM 2280 O O . ILE B 1 138 ? 9.547 -7.184 11.375 1 93 138 ILE B O 1
ATOM 2284 N N . LYS B 1 139 ? 10.703 -8.008 9.625 1 86.81 139 LYS B N 1
ATOM 2285 C CA . LYS B 1 139 ? 10.633 -9.375 10.125 1 86.81 139 LYS B CA 1
ATOM 2286 C C . LYS B 1 139 ? 11.352 -9.516 11.461 1 86.81 139 LYS B C 1
ATOM 2288 O O . LYS B 1 139 ? 10.891 -10.234 12.352 1 86.81 139 LYS B O 1
ATOM 2293 N N . GLU B 1 140 ? 12.383 -8.805 11.586 1 83.5 140 GLU B N 1
ATOM 2294 C CA . GLU B 1 140 ? 13.188 -8.883 12.805 1 83.5 140 GLU B CA 1
ATOM 2295 C C . GLU B 1 140 ? 12.523 -8.125 13.945 1 83.5 140 GLU B C 1
ATOM 2297 O O . GLU B 1 140 ? 12.68 -8.492 15.117 1 83.5 140 GLU B O 1
ATOM 2302 N N . SER B 1 141 ? 11.961 -7.043 13.594 1 78.31 141 SER B N 1
ATOM 2303 C CA . SER B 1 141 ? 11.273 -6.273 14.625 1 78.31 141 SER B CA 1
ATOM 2304 C C . SER B 1 141 ? 10.078 -7.039 15.188 1 78.31 141 SER B C 1
ATOM 2306 O O . SER B 1 141 ? 9.758 -6.914 16.375 1 78.31 141 SER B O 1
ATOM 2308 N N . LYS B 1 142 ? 9.367 -7.691 14.406 1 68.38 142 LYS B N 1
ATOM 2309 C CA . LYS B 1 142 ? 8.242 -8.516 14.852 1 68.38 142 LYS B CA 1
ATOM 2310 C C . LYS B 1 142 ? 8.727 -9.695 15.688 1 68.38 142 LYS B C 1
ATOM 2312 O O . LYS B 1 142 ? 8.023 -10.141 16.594 1 68.38 142 LYS B O 1
ATOM 2317 N N . ALA B 1 143 ? 9.867 -10.07 15.305 1 51.56 143 ALA B N 1
ATOM 2318 C CA . ALA B 1 143 ? 10.445 -11.164 16.078 1 51.56 143 ALA B CA 1
ATOM 2319 C C . ALA B 1 143 ? 10.875 -10.688 17.469 1 51.56 143 ALA B C 1
ATOM 2321 O O . ALA B 1 143 ? 10.898 -11.477 18.406 1 51.56 143 ALA B O 1
ATOM 2322 N N . LYS B 1 144 ? 11.188 -9.516 17.531 1 53.56 144 LYS B N 1
ATOM 2323 C CA . LYS B 1 144 ? 11.656 -8.977 18.797 1 53.56 144 LYS B CA 1
ATOM 2324 C C . LYS B 1 144 ? 10.484 -8.578 19.703 1 53.56 144 LYS B C 1
ATOM 2326 O O . LYS B 1 144 ? 10.633 -8.477 20.922 1 53.56 144 LYS B O 1
ATOM 2331 N N . ASN B 1 145 ? 9.219 -8.289 19.219 1 46.03 145 ASN B N 1
ATOM 2332 C CA . ASN B 1 145 ? 8.086 -7.988 20.094 1 46.03 145 ASN B CA 1
ATOM 2333 C C . ASN B 1 145 ? 7.25 -9.234 20.375 1 46.03 145 ASN B C 1
ATOM 2335 O O . ASN B 1 145 ? 7.031 -10.055 19.484 1 46.03 145 ASN B O 1
#

Organism: Clostridium botulinum (strain Hall / ATCC 3502 / NCTC 13319 / Type A) (NCBI:txid441771)

Foldseek 3Di:
DPPDDCVVVVVVVLVVVLQVQLCVLCVVLVDGPLAVVLLVVCVVPFFDFLVVSCVVSVHDSVSSVVNQVVCVVSQQKDWDQDPVHNPTITIHGDPSSVVCNVSSVVSVVVSVCVVCPPPDPVRVVVVVVVVVVVVVVVVVVVVVD/DPPDDCVVVVVVVLVVVLQVLLCVLCVVLVDGPLALVLLVVCVVPFFDFLVVSCVVSVHDSVSSVVNQVVCVVSQQKDWDQDPVHNPTITIHGDPSSVVCNVSSVVSVVVSVCVVCPPPDPVRVVVVVVVVVVVVVVVVVVVVVD

Nearest PDB structures (foldseek):
  3s2w-assembly4_H  TM=9.453E-01  e=1.095E-11  Methanosarcina mazei Go1
  3bpx-assembly1_A  TM=9.095E-01  e=1.505E-09  unclassified
  3bpv-assembly1_A-2  TM=9.089E-01  e=1.601E-09  unclassified
  4zzl-assembly1_B  TM=8.626E-01  e=9.534E-09  Pseudomonas aeruginosa
  5x80-assembly1_B  TM=7.766E-01  e=2.915E-06  Mycobacterium tuberculosis H37Rv

Radius of gyration: 20.19 Å; Cα contacts (8 Å, |Δi|>4): 341; chains: 2; bounding box: 45×67×42 Å

pLDDT: mean 91.54, std 11.4, range [36.56, 98.56]